Protein AF-A0A4Q7MZI2-F1 (afdb_monomer_lite)

Structure (mmCIF, N/CA/C/O backbone):
data_AF-A0A4Q7MZI2-F1
#
_entry.id   AF-A0A4Q7MZI2-F1
#
loop_
_atom_site.group_PDB
_atom_site.id
_atom_site.type_symbol
_atom_site.label_atom_id
_atom_site.label_alt_id
_atom_site.label_comp_id
_atom_site.label_asym_id
_atom_site.label_entity_id
_atom_site.label_seq_id
_atom_site.pdbx_PDB_ins_code
_atom_site.Cartn_x
_atom_site.Cartn_y
_atom_site.Cartn_z
_atom_site.occupancy
_atom_site.B_iso_or_equiv
_atom_site.auth_seq_id
_atom_site.auth_comp_id
_atom_site.auth_asym_id
_atom_site.auth_atom_id
_atom_site.pdbx_PDB_model_num
ATOM 1 N N . MET A 1 1 ? 6.768 9.215 36.540 1.00 30.77 1 MET A N 1
ATOM 2 C CA . MET A 1 1 ? 6.202 9.221 35.171 1.00 30.77 1 MET A CA 1
ATOM 3 C C . MET A 1 1 ? 7.353 9.222 34.172 1.00 30.77 1 MET A C 1
ATOM 5 O O . MET A 1 1 ? 8.052 10.222 34.079 1.00 30.77 1 MET A O 1
ATOM 9 N N . ALA A 1 2 ? 7.614 8.093 33.508 1.00 25.72 2 ALA A N 1
ATOM 10 C CA . ALA A 1 2 ? 8.709 7.966 32.542 1.00 25.72 2 ALA A CA 1
ATOM 11 C C . ALA A 1 2 ? 8.366 8.658 31.199 1.00 25.72 2 ALA A C 1
ATOM 13 O O . ALA A 1 2 ? 7.186 8.755 30.847 1.00 25.72 2 ALA A O 1
ATOM 14 N N . PRO A 1 3 ? 9.361 9.170 30.451 1.00 29.14 3 PRO A N 1
ATOM 15 C CA . PRO A 1 3 ? 9.133 9.848 29.179 1.00 29.14 3 PRO A CA 1
ATOM 16 C C . PRO A 1 3 ? 8.623 8.892 28.087 1.00 29.14 3 PRO A C 1
ATOM 18 O O . PRO A 1 3 ? 9.058 7.752 27.955 1.00 29.14 3 PRO A O 1
ATOM 21 N N . LYS A 1 4 ? 7.675 9.413 27.302 1.00 45.34 4 LYS A N 1
ATOM 22 C CA . LYS A 1 4 ? 6.787 8.727 26.352 1.00 45.34 4 LYS A CA 1
ATOM 23 C C . LYS A 1 4 ? 7.522 8.161 25.130 1.00 45.34 4 LYS A C 1
ATOM 25 O O . LYS A 1 4 ? 8.120 8.919 24.362 1.00 45.34 4 LYS A O 1
ATOM 30 N N . GLY A 1 5 ? 7.355 6.870 24.854 1.00 43.28 5 GLY A N 1
ATOM 31 C CA . GLY A 1 5 ? 7.609 6.315 23.525 1.00 43.28 5 GLY A CA 1
ATOM 32 C C . GLY A 1 5 ? 6.523 6.772 22.543 1.00 43.28 5 GLY A C 1
ATOM 33 O O . GLY A 1 5 ? 5.332 6.612 22.798 1.00 43.28 5 GLY A O 1
ATOM 34 N N . LYS A 1 6 ? 6.899 7.363 21.403 1.00 51.03 6 LYS A N 1
ATOM 35 C CA . LYS A 1 6 ? 5.951 7.628 20.306 1.00 51.03 6 LYS A CA 1
ATOM 36 C C . LYS A 1 6 ? 5.486 6.271 19.761 1.00 51.03 6 LYS A C 1
ATOM 38 O O . LYS A 1 6 ? 6.263 5.671 19.022 1.00 51.03 6 LYS A O 1
ATOM 43 N N . ASN A 1 7 ? 4.267 5.836 20.106 1.00 60.44 7 ASN A N 1
ATOM 44 C CA . ASN A 1 7 ? 3.552 4.614 19.661 1.00 60.44 7 ASN A CA 1
ATOM 45 C C . ASN A 1 7 ? 3.351 3.509 20.720 1.00 60.44 7 ASN A C 1
ATOM 47 O O . ASN A 1 7 ? 3.365 2.344 20.338 1.00 60.44 7 ASN A O 1
ATOM 51 N N . GLN A 1 8 ? 3.151 3.849 21.993 1.00 79.19 8 GLN A N 1
ATOM 52 C CA . GLN A 1 8 ? 2.756 2.870 23.012 1.00 79.19 8 GLN A CA 1
ATOM 53 C C . GLN A 1 8 ? 1.310 3.114 23.469 1.00 79.19 8 GLN A C 1
ATOM 55 O O . GLN A 1 8 ? 0.908 4.268 23.635 1.00 79.19 8 GLN A O 1
ATOM 60 N N . ILE A 1 9 ? 0.547 2.041 23.634 1.00 88.88 9 ILE A N 1
ATOM 61 C CA . ILE A 1 9 ? -0.804 1.978 24.177 1.00 88.88 9 ILE A CA 1
ATOM 62 C C . ILE A 1 9 ? -0.675 1.923 25.695 1.00 88.88 9 ILE A C 1
ATOM 64 O O . ILE A 1 9 ? 0.051 1.098 26.247 1.00 88.88 9 ILE A O 1
ATOM 68 N N . VAL A 1 10 ? -1.372 2.822 26.381 1.00 90.75 10 VAL A N 1
ATOM 69 C CA . VAL A 1 10 ? -1.420 2.806 27.843 1.00 90.75 10 VAL A CA 1
ATOM 70 C C . VAL A 1 10 ? -2.480 1.800 28.279 1.00 90.75 10 VAL A C 1
ATOM 72 O O . VAL A 1 10 ? -3.644 1.917 27.902 1.00 90.75 10 VAL A O 1
ATOM 75 N N . VAL A 1 11 ? -2.070 0.817 29.081 1.00 91.94 11 VAL A N 1
ATOM 76 C CA . VAL A 1 11 ? -2.981 -0.119 29.748 1.00 91.94 11 VAL A CA 1
ATOM 77 C C . VAL A 1 11 ? -3.131 0.305 31.201 1.00 91.94 11 VAL A C 1
ATOM 79 O O . VAL A 1 11 ? -2.131 0.483 31.894 1.00 91.94 11 VAL A O 1
ATOM 82 N N . TRP A 1 12 ? -4.370 0.470 31.655 1.00 92.44 12 TRP A N 1
ATOM 83 C CA . TRP A 1 12 ? -4.675 0.919 33.016 1.00 92.44 12 TRP A CA 1
ATOM 84 C C . TRP A 1 12 ? -4.543 -0.222 34.035 1.00 92.44 12 TRP A C 1
ATOM 86 O O . TRP A 1 12 ? -4.756 -1.387 33.700 1.00 92.44 12 TRP A O 1
ATOM 96 N N . ASP A 1 13 ? -4.173 0.093 35.278 1.00 86.50 13 ASP A N 1
ATOM 97 C CA . ASP A 1 13 ? -3.774 -0.904 36.290 1.00 86.50 13 ASP A CA 1
ATOM 98 C C . ASP A 1 13 ? -4.885 -1.912 36.639 1.00 86.50 13 ASP A C 1
ATOM 100 O O . ASP A 1 13 ? -4.609 -3.105 36.725 1.00 86.50 13 ASP A O 1
ATOM 104 N N . ASP A 1 14 ? -6.149 -1.487 36.694 1.00 90.62 14 ASP A N 1
ATOM 105 C CA . ASP A 1 14 ? -7.287 -2.378 36.991 1.00 90.62 14 ASP A CA 1
ATOM 106 C C . ASP A 1 14 ? -7.909 -3.041 35.744 1.00 90.62 14 ASP A C 1
ATOM 108 O O . ASP A 1 14 ? -8.980 -3.655 35.813 1.00 90.62 14 ASP A O 1
ATOM 112 N N . CYS A 1 15 ? -7.264 -2.912 34.579 1.00 93.19 15 CYS A N 1
ATOM 113 C CA . CYS A 1 15 ? -7.729 -3.541 33.346 1.00 93.19 15 CYS A CA 1
ATOM 114 C C . CYS A 1 15 ? -7.618 -5.076 33.453 1.00 93.19 15 CYS A C 1
ATOM 116 O O . CYS A 1 15 ? -6.571 -5.570 33.888 1.00 93.19 15 CYS A O 1
ATOM 118 N N . PRO A 1 16 ? -8.653 -5.844 33.046 1.00 94.81 16 PRO A N 1
ATOM 119 C CA . PRO A 1 16 ? -8.619 -7.304 33.057 1.00 94.81 16 PRO A CA 1
ATOM 120 C C . PRO A 1 16 ? -7.367 -7.882 32.387 1.00 94.81 16 PRO A C 1
ATOM 122 O O . PRO A 1 16 ? -7.007 -7.489 31.277 1.00 94.81 16 PRO A O 1
ATOM 125 N N . GLU A 1 17 ? -6.732 -8.858 33.042 1.00 93.56 17 GLU A N 1
ATOM 126 C CA . GLU A 1 17 ? -5.423 -9.382 32.626 1.00 93.56 17 GLU A CA 1
ATOM 127 C C . GLU A 1 17 ? -5.437 -9.971 31.208 1.00 93.56 17 GLU A C 1
ATOM 129 O O . GLU A 1 17 ? -4.503 -9.761 30.437 1.00 93.56 17 GLU A O 1
ATOM 134 N N . ALA A 1 18 ? -6.539 -10.615 30.809 1.00 93.50 18 ALA A N 1
ATOM 135 C CA . ALA A 1 18 ? -6.717 -11.117 29.446 1.00 93.50 18 ALA A CA 1
ATOM 136 C C . ALA A 1 18 ? -6.632 -9.998 28.389 1.00 93.50 18 ALA A C 1
ATOM 138 O O . ALA A 1 18 ? -6.064 -10.194 27.315 1.00 93.50 18 ALA A O 1
ATOM 139 N N . VAL A 1 19 ? -7.161 -8.809 28.695 1.00 96.31 19 VAL A N 1
ATOM 140 C CA . VAL A 1 19 ? -7.095 -7.640 27.806 1.00 96.31 19 VAL A CA 1
ATOM 141 C C . VAL A 1 19 ? -5.708 -7.010 27.858 1.00 96.31 19 VAL A C 1
ATOM 143 O O . VAL A 1 19 ? -5.177 -6.651 26.810 1.00 96.31 19 VAL A O 1
ATOM 146 N N . ARG A 1 20 ? -5.080 -6.928 29.039 1.00 95.62 20 ARG A N 1
ATOM 147 C CA . ARG A 1 20 ? -3.691 -6.457 29.181 1.00 95.62 20 ARG A CA 1
ATOM 148 C C . ARG A 1 20 ? -2.733 -7.278 28.316 1.00 95.62 20 ARG A C 1
ATOM 150 O O . ARG A 1 20 ? -1.983 -6.700 27.528 1.00 95.62 20 ARG A O 1
ATOM 157 N N . ALA A 1 21 ? -2.793 -8.604 28.424 1.00 93.81 21 ALA A N 1
ATOM 158 C CA . ALA A 1 21 ? -1.969 -9.519 27.640 1.00 93.81 21 ALA A CA 1
ATOM 159 C C . ALA A 1 21 ? -2.235 -9.373 26.132 1.00 93.81 21 ALA A C 1
ATOM 161 O O . ALA A 1 21 ? -1.299 -9.235 25.345 1.00 93.81 21 ALA A O 1
ATOM 162 N N . ALA A 1 22 ? -3.510 -9.308 25.740 1.00 95.81 22 ALA A N 1
ATOM 163 C CA . ALA A 1 22 ? -3.912 -9.142 24.348 1.00 95.81 22 ALA A CA 1
ATOM 164 C C . ALA A 1 22 ? -3.442 -7.811 23.737 1.00 95.81 22 ALA A C 1
ATOM 166 O O . ALA A 1 22 ? -3.011 -7.774 22.584 1.00 95.81 22 ALA A O 1
ATOM 167 N N . VAL A 1 23 ? -3.482 -6.712 24.501 1.00 95.75 23 VAL A N 1
ATOM 168 C CA . VAL A 1 23 ? -2.952 -5.413 24.061 1.00 95.75 23 VAL A CA 1
ATOM 169 C C . VAL A 1 23 ? -1.439 -5.481 23.879 1.00 95.75 23 VAL A C 1
ATOM 171 O O . VAL A 1 23 ? -0.942 -5.014 22.855 1.00 95.75 23 VAL A O 1
ATOM 174 N N . ALA A 1 24 ? -0.712 -6.102 24.809 1.00 92.56 24 ALA A N 1
ATOM 175 C CA . ALA A 1 24 ? 0.736 -6.263 24.691 1.00 92.56 24 ALA A CA 1
ATOM 176 C C . ALA A 1 24 ? 1.124 -7.083 23.446 1.00 92.56 24 ALA A C 1
ATOM 178 O O . ALA A 1 24 ? 2.036 -6.701 22.710 1.00 92.56 24 ALA A O 1
ATOM 179 N N . GLU A 1 25 ? 0.408 -8.173 23.165 1.00 92.75 25 GLU A N 1
ATOM 180 C CA . GLU A 1 25 ? 0.629 -8.979 21.962 1.00 92.75 25 GLU A CA 1
ATOM 181 C C . GLU A 1 25 ? 0.277 -8.197 20.688 1.00 92.75 25 GLU A C 1
ATOM 183 O O . GLU A 1 25 ? 1.069 -8.148 19.742 1.00 92.75 25 GLU A O 1
ATOM 188 N N . PHE A 1 26 ? -0.865 -7.501 20.688 1.00 94.00 26 PHE A N 1
ATOM 189 C CA . PHE A 1 26 ? -1.283 -6.626 19.594 1.00 94.00 26 PHE A CA 1
ATOM 190 C C . PHE A 1 26 ? -0.220 -5.567 19.265 1.00 94.00 26 PHE A C 1
ATOM 192 O O . PHE A 1 26 ? 0.090 -5.352 18.089 1.00 94.00 26 PHE A O 1
ATOM 199 N N . GLU A 1 27 ? 0.373 -4.920 20.270 1.00 89.88 27 GLU A N 1
ATOM 200 C CA . GLU A 1 27 ? 1.438 -3.935 20.061 1.00 89.88 27 GLU A CA 1
ATOM 201 C C . GLU A 1 27 ? 2.678 -4.533 19.390 1.00 89.88 27 GLU A C 1
ATOM 203 O O . GLU A 1 27 ? 3.253 -3.903 18.495 1.00 89.88 27 GLU A O 1
ATOM 208 N N . GLN A 1 28 ? 3.071 -5.749 19.779 1.00 87.44 28 GLN A N 1
ATOM 209 C CA . GLN A 1 28 ? 4.236 -6.435 19.216 1.00 87.44 28 GLN A CA 1
ATOM 210 C C . GLN A 1 28 ? 4.028 -6.801 17.741 1.00 87.44 28 GLN A C 1
ATOM 212 O O . GLN A 1 28 ? 4.918 -6.599 16.910 1.00 87.44 28 GLN A O 1
ATOM 217 N N . VAL A 1 29 ? 2.842 -7.300 17.384 1.00 87.25 29 VAL A N 1
ATOM 218 C CA . VAL A 1 29 ? 2.539 -7.747 16.012 1.00 87.25 29 VAL A CA 1
ATOM 219 C C . VAL A 1 29 ? 2.139 -6.598 15.083 1.00 87.25 29 VAL A C 1
ATOM 221 O O . VAL A 1 29 ? 2.309 -6.686 13.858 1.00 87.25 29 VAL A O 1
ATOM 224 N N . CYS A 1 30 ? 1.619 -5.495 15.630 1.00 85.62 30 CYS A N 1
ATOM 225 C CA . CYS A 1 30 ? 1.161 -4.341 14.865 1.00 85.62 30 CYS A CA 1
ATOM 226 C C . CYS A 1 30 ? 2.336 -3.447 14.428 1.00 85.62 30 CYS A C 1
ATOM 228 O O . CYS A 1 30 ? 2.520 -2.309 14.877 1.00 85.62 30 CYS A O 1
ATOM 230 N N . THR A 1 31 ? 3.115 -3.940 13.461 1.00 82.88 31 THR A N 1
ATOM 231 C CA . THR A 1 31 ? 4.208 -3.186 12.823 1.00 82.88 31 THR A CA 1
ATOM 232 C C . THR A 1 31 ? 3.720 -1.878 12.164 1.00 82.88 31 THR A C 1
ATOM 234 O O . THR A 1 31 ? 2.521 -1.689 11.927 1.00 82.88 31 THR A O 1
ATOM 237 N N . PRO A 1 32 ? 4.612 -0.922 11.829 1.00 77.94 32 PRO A N 1
ATOM 238 C CA . PRO A 1 32 ? 4.230 0.326 11.150 1.00 77.94 32 PRO A CA 1
ATOM 239 C C . PRO A 1 32 ? 3.530 0.155 9.790 1.00 77.94 32 PRO A C 1
ATOM 241 O O . PRO A 1 32 ? 2.922 1.107 9.303 1.00 77.94 32 PRO A O 1
ATOM 244 N N . SER A 1 33 ? 3.610 -1.034 9.184 1.00 78.81 33 SER A N 1
ATOM 245 C CA . SER A 1 33 ? 2.955 -1.369 7.913 1.00 78.81 33 SER A CA 1
ATOM 246 C C . SER A 1 33 ? 1.443 -1.561 8.051 1.00 78.81 33 SER A C 1
ATOM 248 O O . SER A 1 33 ? 0.710 -1.359 7.079 1.00 78.81 33 SER A O 1
ATOM 250 N N . TYR A 1 34 ? 0.969 -1.927 9.247 1.00 84.44 34 TYR A N 1
ATOM 251 C CA . TYR A 1 34 ? -0.453 -2.088 9.521 1.00 84.44 34 TYR A CA 1
ATOM 252 C C . TYR A 1 34 ? -1.112 -0.725 9.718 1.00 84.44 34 TYR A C 1
ATOM 254 O O . TYR A 1 34 ? -0.778 0.026 10.634 1.00 84.44 34 TYR A O 1
ATOM 262 N N . THR A 1 35 ? -2.044 -0.389 8.828 1.00 84.31 35 THR A N 1
ATOM 263 C CA . THR A 1 35 ? -2.753 0.899 8.832 1.00 84.31 35 THR A CA 1
ATOM 264 C C . THR A 1 35 ? -4.217 0.706 8.459 1.00 84.31 35 THR A C 1
ATOM 266 O O . THR A 1 35 ? -4.595 -0.337 7.923 1.00 84.31 35 THR A O 1
ATOM 269 N N . MET A 1 36 ? -5.047 1.726 8.696 1.00 80.25 36 MET A N 1
ATOM 270 C CA . MET A 1 36 ? -6.461 1.694 8.298 1.00 80.25 36 MET A CA 1
ATOM 271 C C . MET A 1 36 ? -6.662 1.652 6.776 1.00 80.25 36 MET A C 1
ATOM 273 O O . MET A 1 36 ? -7.665 1.122 6.309 1.00 80.25 36 MET A O 1
ATOM 277 N N . ALA A 1 37 ? -5.730 2.220 6.003 1.00 74.31 37 ALA A N 1
ATOM 278 C CA . ALA A 1 37 ? -5.855 2.362 4.550 1.00 74.31 37 ALA A CA 1
ATOM 279 C C . ALA A 1 37 ? -5.269 1.178 3.759 1.00 74.31 37 ALA A C 1
ATOM 281 O O . ALA A 1 37 ? -5.565 1.010 2.574 1.00 74.31 37 ALA A O 1
ATOM 282 N N . SER A 1 38 ? -4.413 0.366 4.382 1.00 73.62 38 SER A N 1
ATOM 283 C CA . SER A 1 38 ? -3.732 -0.731 3.697 1.00 73.62 38 SER A CA 1
ATOM 284 C C . SER A 1 38 ? -4.650 -1.941 3.539 1.00 73.62 38 SER A C 1
ATOM 286 O O . SER A 1 38 ? -5.130 -2.511 4.516 1.00 73.62 38 SER A O 1
ATOM 288 N N . ARG A 1 39 ? -4.854 -2.376 2.288 1.00 73.06 39 ARG A N 1
ATOM 289 C CA . ARG A 1 39 ? -5.609 -3.603 1.978 1.00 73.06 39 ARG A CA 1
ATOM 290 C C . ARG A 1 39 ? -4.835 -4.876 2.326 1.00 73.06 39 ARG A C 1
ATOM 292 O O . ARG A 1 39 ? -5.440 -5.848 2.751 1.00 73.06 39 ARG A O 1
ATOM 299 N N . ARG A 1 40 ? -3.508 -4.872 2.137 1.00 73.69 40 ARG A N 1
ATOM 300 C CA . ARG A 1 40 ? -2.634 -6.035 2.392 1.00 73.69 40 ARG A CA 1
ATOM 301 C C . ARG A 1 40 ? -2.247 -6.163 3.866 1.00 73.69 40 ARG A C 1
ATOM 303 O O . ARG A 1 40 ? -2.146 -7.270 4.372 1.00 73.69 40 ARG A O 1
ATOM 310 N N . TYR A 1 41 ? -2.042 -5.035 4.541 1.00 80.75 41 TYR A N 1
ATOM 311 C CA . TYR A 1 41 ? -1.660 -4.960 5.953 1.00 80.75 41 TYR A CA 1
ATOM 312 C C . TYR A 1 41 ? -2.736 -4.182 6.713 1.00 80.75 41 TYR A C 1
ATOM 314 O O . TYR A 1 41 ? -2.536 -3.040 7.126 1.00 80.75 41 TYR A O 1
ATOM 322 N N . SER A 1 42 ? -3.921 -4.778 6.822 1.00 87.50 42 SER A N 1
ATOM 323 C CA . SER A 1 42 ? -5.066 -4.132 7.461 1.00 87.50 42 SER A CA 1
ATOM 324 C C . SER A 1 42 ? -4.916 -4.154 8.979 1.00 87.50 42 SER A C 1
ATOM 326 O O . SER A 1 42 ? -4.890 -5.230 9.579 1.00 87.50 42 SER A O 1
ATOM 328 N N . ILE A 1 43 ? -4.863 -2.978 9.612 1.00 90.00 43 ILE A N 1
ATOM 329 C CA . ILE A 1 43 ? -4.853 -2.897 11.083 1.00 90.00 43 ILE A CA 1
ATOM 330 C C . ILE A 1 43 ? -6.128 -3.493 11.692 1.00 90.00 43 ILE A C 1
ATOM 332 O O . ILE A 1 43 ? -6.066 -4.133 12.734 1.00 90.00 43 ILE A O 1
ATOM 336 N N . TRP A 1 44 ? -7.264 -3.386 10.994 1.00 90.88 44 TRP A N 1
ATOM 337 C CA . TRP A 1 44 ? -8.535 -3.979 11.415 1.00 90.88 44 TRP A CA 1
ATOM 338 C C . TRP A 1 44 ? -8.466 -5.499 11.523 1.00 90.88 44 TRP A C 1
ATOM 340 O O . TRP A 1 44 ? -9.094 -6.078 12.402 1.00 90.88 44 TRP A O 1
ATOM 350 N N . SER A 1 45 ? -7.671 -6.146 10.662 1.00 90.94 45 SER A N 1
ATOM 351 C CA . SER A 1 45 ? -7.429 -7.586 10.770 1.00 90.94 45 SER A CA 1
ATOM 352 C C . SER A 1 45 ? -6.740 -7.937 12.084 1.00 90.94 45 SER A C 1
ATOM 354 O O . SER A 1 45 ? -7.112 -8.922 12.704 1.00 90.94 45 SER A O 1
ATOM 356 N N . LYS A 1 46 ? -5.780 -7.115 12.526 1.00 93.25 46 LYS A N 1
ATOM 357 C CA . LYS A 1 46 ? -5.048 -7.343 13.776 1.00 93.25 46 LYS A CA 1
ATOM 358 C C . LYS A 1 46 ? -5.875 -7.011 15.014 1.00 93.25 46 LYS A C 1
ATOM 360 O O . LYS A 1 46 ? -5.802 -7.745 15.986 1.00 93.25 46 LYS A O 1
ATOM 365 N N . VAL A 1 47 ? -6.731 -5.991 14.965 1.00 93.62 47 VAL A N 1
ATOM 366 C CA . VAL A 1 47 ? -7.689 -5.751 16.060 1.00 93.62 47 VAL A CA 1
ATOM 367 C C . VAL A 1 47 ? -8.631 -6.951 16.220 1.00 93.62 47 VAL A C 1
ATOM 369 O O . VAL A 1 47 ? -8.795 -7.445 17.329 1.00 93.62 47 VAL A O 1
ATOM 372 N N . ARG A 1 48 ? -9.188 -7.471 15.117 1.00 94.81 48 ARG A N 1
ATOM 373 C CA . ARG A 1 48 ? -10.057 -8.661 15.150 1.00 94.81 48 ARG A CA 1
ATOM 374 C C . ARG A 1 48 ? -9.365 -9.895 15.716 1.00 94.81 48 ARG A C 1
ATOM 376 O O . ARG A 1 48 ? -9.941 -10.598 16.531 1.00 94.81 48 ARG A O 1
ATOM 383 N N . GLU A 1 49 ? -8.151 -10.156 15.248 1.00 94.81 49 GLU A N 1
ATOM 384 C CA . GLU A 1 49 ? -7.396 -11.363 15.586 1.00 94.81 49 GLU A CA 1
ATOM 385 C C . GLU A 1 49 ? -6.956 -11.385 17.055 1.00 94.81 49 GLU A C 1
ATOM 387 O O . GLU A 1 49 ? -7.058 -12.428 17.688 1.00 94.81 49 GLU A O 1
ATOM 392 N N . TYR A 1 50 ? -6.518 -10.246 17.602 1.00 96.25 50 TYR A N 1
ATOM 393 C CA . TYR A 1 50 ? -5.891 -10.213 18.928 1.00 96.25 50 TYR A CA 1
ATOM 394 C C . TYR A 1 50 ? -6.787 -9.660 20.034 1.00 96.25 50 TYR A C 1
ATOM 396 O O . TYR A 1 50 ? -6.580 -10.001 21.190 1.00 96.25 50 TYR A O 1
ATOM 404 N N . LEU A 1 51 ? -7.766 -8.801 19.727 1.00 96.88 51 LEU A N 1
ATOM 405 C CA . LEU A 1 51 ? -8.491 -8.058 20.766 1.00 96.88 51 LEU A CA 1
ATOM 406 C C . LEU A 1 51 ? -9.955 -8.467 20.914 1.00 96.88 51 LEU A C 1
ATOM 408 O O . LEU A 1 51 ? -10.454 -8.470 22.034 1.00 96.88 51 LEU A O 1
ATOM 412 N N . ASP A 1 52 ? -10.655 -8.821 19.833 1.00 96.50 52 ASP A N 1
ATOM 413 C CA . ASP A 1 52 ? -12.112 -9.014 19.901 1.00 96.50 52 ASP A CA 1
ATOM 414 C C . ASP A 1 52 ? -12.531 -10.089 20.913 1.00 96.50 52 ASP A C 1
ATOM 416 O O . ASP A 1 52 ? -13.475 -9.865 21.671 1.00 96.50 52 ASP A O 1
ATOM 4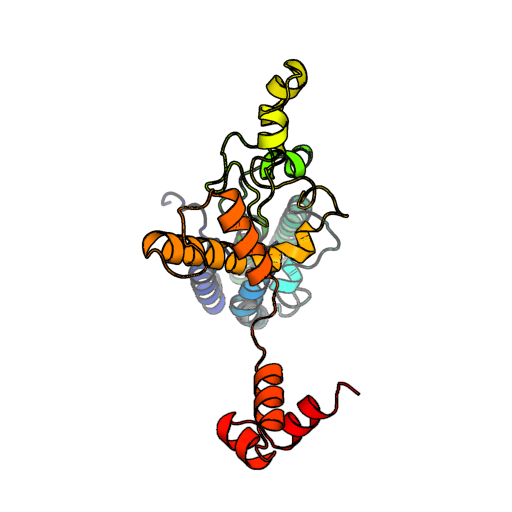20 N N . ALA A 1 53 ? -11.823 -11.222 20.963 1.00 96.44 53 ALA A N 1
ATOM 421 C CA . ALA A 1 53 ? -12.159 -12.316 21.874 1.00 96.44 53 ALA A CA 1
ATOM 422 C C . ALA A 1 53 ? -11.908 -11.935 23.343 1.00 96.44 53 ALA A C 1
ATOM 424 O O . ALA A 1 53 ? -12.798 -12.078 24.179 1.00 96.44 53 ALA A O 1
ATOM 425 N N . SER A 1 54 ? -10.728 -11.386 23.648 1.00 97.00 54 SER A N 1
ATOM 426 C CA . SER A 1 54 ? -10.352 -10.996 25.013 1.00 97.00 54 SER A CA 1
ATOM 427 C C . SER A 1 54 ? -11.216 -9.859 25.552 1.00 97.00 54 SER A C 1
ATOM 429 O O . SER A 1 54 ? -11.551 -9.847 26.733 1.00 97.00 54 SER A O 1
ATOM 431 N N . VAL A 1 55 ? -11.615 -8.915 24.693 1.00 97.38 55 VAL A N 1
ATOM 432 C CA . VAL A 1 55 ? -12.529 -7.831 25.076 1.00 97.38 55 VAL A CA 1
ATOM 433 C C . VAL A 1 55 ? -13.939 -8.358 25.312 1.00 97.38 55 VAL A C 1
ATOM 435 O O . VAL A 1 55 ? -14.565 -7.963 26.292 1.00 97.38 55 VAL A O 1
ATOM 438 N N . ALA A 1 56 ? -14.436 -9.259 24.460 1.00 96.94 56 ALA A N 1
ATOM 439 C CA . ALA A 1 56 ? -15.743 -9.877 24.662 1.00 96.94 56 ALA A CA 1
ATOM 440 C C . ALA A 1 56 ? -15.800 -10.653 25.987 1.00 96.94 56 ALA A C 1
ATOM 442 O O . ALA A 1 56 ? -16.734 -10.449 26.757 1.00 96.94 56 ALA A O 1
ATOM 443 N N . GLN A 1 57 ? -14.774 -11.458 26.286 1.00 96.38 57 GLN A N 1
ATOM 444 C CA . GLN A 1 57 ? -14.685 -12.187 27.553 1.00 96.38 57 GLN A CA 1
ATOM 445 C C . GLN A 1 57 ? -14.633 -11.236 28.753 1.00 96.38 57 GLN A C 1
ATOM 447 O O . GLN A 1 57 ? -15.383 -11.404 29.705 1.00 96.38 57 GLN A O 1
ATOM 452 N N . ALA A 1 58 ? -13.801 -10.194 28.693 1.00 96.56 58 ALA A N 1
ATOM 453 C CA . ALA A 1 58 ? -13.692 -9.228 29.782 1.00 96.56 58 ALA A CA 1
ATOM 454 C C . ALA A 1 58 ? -15.003 -8.474 30.046 1.00 96.56 58 ALA A C 1
ATOM 456 O O . ALA A 1 58 ? -15.325 -8.180 31.193 1.00 96.56 58 ALA A O 1
ATOM 457 N N . LEU A 1 59 ? -15.760 -8.149 28.996 1.00 96.44 59 LEU A N 1
ATOM 458 C CA . LEU A 1 59 ? -17.078 -7.536 29.139 1.00 96.44 59 LEU A CA 1
ATOM 459 C C . LEU A 1 59 ? -18.098 -8.504 29.738 1.00 96.44 59 LEU A C 1
ATOM 461 O O . LEU A 1 59 ? -18.923 -8.069 30.538 1.00 96.44 59 LEU A O 1
ATOM 465 N N . ASP A 1 60 ? -18.041 -9.786 29.385 1.00 95.94 60 ASP A N 1
ATOM 466 C CA . ASP A 1 60 ? -18.898 -10.820 29.972 1.00 95.94 60 ASP A CA 1
ATOM 467 C C . ASP A 1 60 ? -18.603 -11.008 31.469 1.00 95.94 60 ASP A C 1
ATOM 469 O O . ASP A 1 60 ? -19.511 -10.908 32.295 1.00 95.94 60 ASP A O 1
ATOM 473 N N . ASP A 1 61 ? -17.322 -11.120 31.837 1.00 94.62 61 ASP A N 1
ATOM 474 C CA . ASP A 1 61 ? -16.863 -11.253 33.228 1.00 94.62 61 ASP A CA 1
ATOM 475 C C . ASP A 1 61 ? -17.246 -10.045 34.103 1.00 94.62 61 ASP A C 1
ATOM 477 O O . ASP A 1 61 ? -17.421 -10.167 35.317 1.00 94.62 61 ASP A O 1
ATOM 481 N N . LEU A 1 62 ? -17.365 -8.860 33.495 1.00 94.00 62 LEU A N 1
ATOM 482 C CA . LEU A 1 62 ? -17.803 -7.623 34.151 1.00 94.00 62 LEU A CA 1
ATOM 483 C C . LEU A 1 62 ? -19.332 -7.431 34.112 1.00 94.00 62 LEU A C 1
ATOM 485 O O . LEU A 1 62 ? -19.833 -6.391 34.539 1.00 94.00 62 LEU A O 1
ATOM 489 N N . GLY A 1 63 ? -20.093 -8.403 33.597 1.00 94.00 63 GLY A N 1
ATOM 490 C CA . GLY A 1 63 ? -21.555 -8.343 33.517 1.00 94.00 63 GLY A CA 1
ATOM 491 C C . GLY A 1 63 ? -22.085 -7.328 32.498 1.00 94.00 63 GLY A C 1
ATOM 492 O O . GLY A 1 63 ? -23.217 -6.857 32.615 1.00 94.00 63 GLY A O 1
ATOM 493 N N . GLN A 1 64 ? -21.276 -6.966 31.500 1.00 93.12 64 GLN A N 1
ATOM 494 C CA . GLN A 1 64 ? -21.566 -5.964 30.471 1.00 93.12 64 GLN A CA 1
ATOM 495 C C . GLN A 1 64 ? -21.403 -6.496 29.025 1.00 93.12 64 GLN A C 1
ATOM 497 O O . GLN A 1 64 ? -20.865 -5.788 28.168 1.00 93.12 64 GLN A O 1
ATOM 502 N N . PRO A 1 65 ? -21.910 -7.695 28.670 1.00 92.19 65 PRO A N 1
ATOM 503 C CA . PRO A 1 65 ? -21.629 -8.340 27.377 1.00 92.19 65 PRO A CA 1
ATOM 504 C C . PRO A 1 65 ? -22.169 -7.582 26.152 1.00 92.19 65 PRO A C 1
ATOM 506 O O . PRO A 1 65 ? -21.751 -7.836 25.026 1.00 92.19 65 PRO A O 1
ATOM 509 N N . LYS A 1 66 ? -23.111 -6.651 26.350 1.00 91.19 66 LYS A N 1
ATOM 510 C CA . LYS A 1 66 ? -23.740 -5.844 25.287 1.00 91.19 66 LYS A CA 1
ATOM 511 C C . LYS A 1 66 ? -23.322 -4.373 25.310 1.00 91.19 66 LYS A C 1
ATOM 513 O O . LYS A 1 66 ? -23.965 -3.550 24.663 1.00 91.19 66 LYS A O 1
ATOM 518 N N . LEU A 1 67 ? -22.287 -4.022 26.077 1.00 92.12 67 LEU A N 1
ATOM 519 C CA . LEU A 1 67 ? -21.832 -2.633 26.190 1.00 92.12 67 LEU A CA 1
ATOM 520 C C . LEU A 1 67 ? -21.348 -2.078 24.850 1.00 92.12 67 LEU A C 1
ATOM 522 O O . LEU A 1 67 ? -21.597 -0.922 24.509 1.00 92.12 67 LEU A O 1
ATOM 526 N N . LEU A 1 68 ? -20.662 -2.927 24.088 1.00 89.69 68 LEU A N 1
ATOM 527 C CA . LEU A 1 68 ? -20.318 -2.678 22.701 1.00 89.69 68 LEU A CA 1
ATOM 528 C C . LEU A 1 68 ? -21.379 -3.364 21.837 1.00 89.69 68 LEU A C 1
ATOM 530 O O . LEU A 1 68 ? -21.694 -4.533 22.049 1.00 89.69 68 LEU A O 1
ATOM 534 N N . ASP A 1 69 ? -21.936 -2.645 20.864 1.00 85.00 69 ASP A N 1
ATOM 535 C CA . ASP A 1 69 ? -22.881 -3.193 19.881 1.00 85.00 69 ASP A CA 1
ATOM 536 C C . ASP A 1 69 ? -22.145 -4.110 18.876 1.00 85.00 69 ASP A C 1
ATOM 538 O O . ASP A 1 69 ? -21.916 -3.767 17.712 1.00 85.00 69 ASP A O 1
ATOM 542 N N . GLY A 1 70 ? -21.675 -5.258 19.375 1.00 88.50 70 GLY A N 1
ATOM 543 C CA . GLY A 1 70 ? -20.859 -6.240 18.664 1.00 88.50 70 GLY A CA 1
ATOM 544 C C . GLY A 1 70 ? -19.364 -6.218 19.030 1.00 88.50 70 GLY A C 1
ATOM 545 O O . GLY A 1 70 ? -18.967 -5.606 20.022 1.00 88.50 70 GLY A O 1
ATOM 546 N N . PRO A 1 71 ? -18.515 -6.899 18.229 1.00 93.25 71 PRO A N 1
ATOM 547 C CA . PRO A 1 71 ? -17.077 -6.994 18.481 1.00 93.25 71 PRO A CA 1
ATOM 548 C C . PRO A 1 71 ? -16.405 -5.623 18.556 1.00 93.25 71 PRO A C 1
ATOM 550 O O . PRO A 1 71 ? -16.796 -4.698 17.840 1.00 93.25 71 PRO A O 1
ATOM 553 N N . PHE A 1 72 ? -15.350 -5.501 19.361 1.00 93.81 72 PHE A N 1
ATOM 554 C CA . PHE A 1 72 ? -14.642 -4.236 19.566 1.00 93.81 72 PHE A CA 1
ATOM 555 C C . PHE A 1 72 ? -14.137 -3.616 18.257 1.00 93.81 72 PHE A C 1
ATOM 557 O O . PHE A 1 72 ? -14.330 -2.423 18.013 1.00 93.81 72 PHE A O 1
ATOM 564 N N . SER A 1 73 ? -13.565 -4.429 17.371 1.00 92.12 73 SER A N 1
ATOM 565 C CA . SER A 1 73 ? -13.141 -4.019 16.033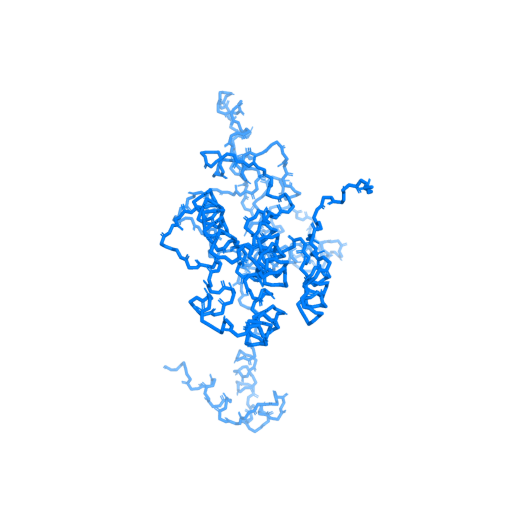 1.00 92.12 73 SER A CA 1
ATOM 566 C C . SER A 1 73 ? -14.283 -3.392 15.235 1.00 92.12 73 SER A C 1
ATOM 568 O O . SER A 1 73 ? -14.110 -2.334 14.627 1.00 92.12 73 SER A O 1
ATOM 570 N N . ARG A 1 74 ? -15.470 -4.006 15.283 1.00 89.12 74 ARG A N 1
ATOM 571 C CA . ARG A 1 74 ? -16.670 -3.521 14.613 1.00 89.12 74 ARG A CA 1
ATOM 572 C C . ARG A 1 74 ? -17.168 -2.252 15.278 1.00 89.12 74 ARG A C 1
ATOM 574 O O . ARG A 1 74 ? -17.467 -1.317 14.559 1.00 89.12 74 ARG A O 1
ATOM 581 N N . TRP A 1 75 ? -17.201 -2.166 16.602 1.00 89.44 75 TRP A N 1
ATOM 582 C CA . TRP A 1 75 ? -17.582 -0.949 17.323 1.00 89.44 75 TRP A CA 1
ATOM 583 C C . TRP A 1 75 ? -16.659 0.245 17.001 1.00 89.44 75 TRP A C 1
ATOM 585 O O . TRP A 1 75 ? -17.121 1.369 16.780 1.00 89.44 75 TRP A O 1
ATOM 595 N N . LEU A 1 76 ? -15.351 0.003 16.870 1.00 88.06 76 LEU A N 1
ATOM 596 C CA . LEU A 1 76 ? -14.389 1.002 16.395 1.00 88.06 76 LEU A CA 1
ATOM 597 C C . LEU A 1 76 ? -14.577 1.355 14.910 1.00 88.06 76 LEU A C 1
ATOM 599 O O . LEU A 1 76 ? -14.373 2.506 14.511 1.00 88.06 76 LEU A O 1
ATOM 603 N N . GLU A 1 77 ? -14.955 0.390 14.075 1.00 81.19 77 GLU A N 1
ATOM 604 C CA . GLU A 1 77 ? -15.206 0.603 12.647 1.00 81.19 77 GLU A CA 1
ATOM 605 C C . GLU A 1 77 ? -16.569 1.274 12.381 1.00 81.19 77 GLU A C 1
ATOM 607 O O . GLU A 1 77 ? -16.689 2.057 11.437 1.00 81.19 77 GLU A O 1
ATOM 612 N N . MET A 1 78 ? -17.566 1.022 13.235 1.00 64.00 78 MET A N 1
ATOM 613 C CA . MET A 1 78 ? -18.974 1.392 13.080 1.00 64.00 78 MET A CA 1
ATOM 614 C C . MET A 1 78 ? -19.144 2.899 12.977 1.00 64.00 78 MET A C 1
ATOM 616 O O . MET A 1 78 ? -18.956 3.629 13.941 1.00 64.00 78 MET A O 1
ATOM 620 N N . GLY A 1 79 ? -19.525 3.346 11.785 1.00 55.22 79 GLY A N 1
ATOM 621 C CA . GLY A 1 79 ? -19.792 4.736 11.463 1.00 55.22 79 GLY A CA 1
ATOM 622 C C . GLY A 1 79 ? -19.969 4.907 9.961 1.00 55.22 79 GLY A C 1
ATOM 623 O O . GLY A 1 79 ? -19.190 4.361 9.179 1.00 55.22 79 GLY A O 1
ATOM 624 N N . ARG A 1 80 ? -20.981 5.668 9.526 1.00 46.78 80 ARG A N 1
ATOM 625 C CA . ARG A 1 80 ? -21.088 6.085 8.108 1.00 46.78 80 ARG A CA 1
ATOM 626 C C . ARG A 1 80 ? -20.106 7.219 7.779 1.00 46.78 80 ARG A C 1
ATOM 628 O O . ARG A 1 80 ? -20.014 7.651 6.631 1.00 46.78 80 ARG A O 1
ATOM 635 N N . GLU A 1 81 ? -19.377 7.677 8.792 1.00 62.03 81 GLU A N 1
ATOM 636 C CA . GLU A 1 81 ? -18.420 8.774 8.763 1.00 62.03 81 GLU A CA 1
ATOM 637 C C . GLU A 1 81 ? -17.224 8.498 7.841 1.00 62.03 81 GLU A C 1
ATOM 639 O O . GLU A 1 81 ? -16.491 7.503 7.969 1.00 62.03 81 GLU A O 1
ATOM 644 N N . ARG A 1 82 ? -16.983 9.439 6.925 1.00 57.31 82 ARG A N 1
ATOM 645 C CA . ARG A 1 82 ? -15.797 9.447 6.071 1.00 57.31 82 ARG A CA 1
ATOM 646 C C . ARG A 1 82 ? -14.784 10.422 6.658 1.00 57.31 82 ARG A C 1
ATOM 648 O O . ARG A 1 82 ? -14.747 11.587 6.289 1.00 57.31 82 ARG A O 1
ATOM 655 N N . GLY A 1 83 ? -13.881 9.917 7.493 1.00 67.44 83 GLY A N 1
ATOM 656 C CA . GLY A 1 83 ? -12.692 10.672 7.888 1.00 67.44 83 GLY A CA 1
ATOM 657 C C . GLY A 1 83 ? -12.176 10.351 9.285 1.00 67.44 83 GLY A C 1
ATOM 658 O O . GLY A 1 83 ? -12.941 10.090 10.207 1.00 67.44 83 GLY A O 1
ATOM 659 N N . GLU A 1 84 ? -10.852 10.424 9.445 1.00 74.94 84 GLU A N 1
ATOM 660 C CA . GLU A 1 84 ? -10.142 10.233 10.723 1.00 74.94 84 GLU A CA 1
ATOM 661 C C . GLU A 1 84 ? -10.713 11.136 11.828 1.00 74.94 84 GLU A C 1
ATOM 663 O O . GLU A 1 84 ? -10.983 10.676 12.934 1.00 74.94 84 GLU A O 1
ATOM 668 N N . ARG A 1 85 ? -10.970 12.413 11.509 1.00 78.81 85 ARG A N 1
ATOM 669 C CA . ARG A 1 85 ? -11.456 13.413 12.472 1.00 78.81 85 ARG A CA 1
ATOM 670 C C . ARG A 1 85 ? -12.821 13.055 13.056 1.00 78.81 85 ARG A C 1
ATOM 672 O O . ARG A 1 85 ? -13.020 13.202 14.258 1.00 78.81 85 ARG A O 1
ATOM 679 N N . GLU A 1 86 ? -13.738 12.594 12.211 1.00 81.81 86 GLU A N 1
ATOM 680 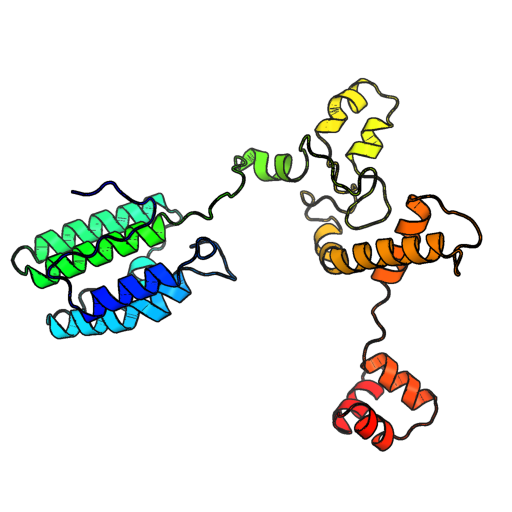C CA . GLU A 1 86 ? -15.090 12.209 12.621 1.00 81.81 86 GLU A CA 1
ATOM 681 C C . GLU A 1 86 ? -15.049 10.957 13.504 1.00 81.81 86 GLU A C 1
ATOM 683 O O . GLU A 1 86 ? -15.643 10.948 14.581 1.00 81.81 86 GLU A O 1
ATOM 688 N N . ARG A 1 87 ? -14.249 9.950 13.123 1.00 83.12 87 ARG A N 1
ATOM 689 C CA . ARG A 1 87 ? -14.067 8.716 13.908 1.00 83.12 87 ARG A CA 1
ATOM 690 C C . ARG A 1 87 ? -13.465 8.982 15.286 1.00 83.12 87 ARG A C 1
ATOM 692 O O . ARG A 1 87 ? -13.969 8.474 16.283 1.00 83.12 87 ARG A O 1
ATOM 699 N N . VAL A 1 88 ? -12.424 9.814 15.358 1.00 86.94 88 VAL A N 1
ATOM 700 C CA . VAL A 1 88 ? -11.807 10.229 16.631 1.00 86.94 88 VAL A CA 1
ATOM 701 C C . VAL A 1 88 ? -12.803 11.017 17.488 1.00 86.94 88 VAL A C 1
ATOM 703 O O . VAL A 1 88 ? -12.872 10.817 18.701 1.00 86.94 88 VAL A O 1
ATOM 706 N N . GLY A 1 89 ? -13.597 11.897 16.869 1.00 87.12 89 GLY A N 1
ATOM 707 C CA . GLY A 1 89 ? -14.663 12.633 17.547 1.00 87.12 89 GLY A CA 1
ATOM 708 C C . GLY A 1 89 ? -15.707 11.702 18.164 1.00 87.12 89 GLY A C 1
ATOM 709 O O . GLY A 1 89 ? -16.012 11.831 19.349 1.00 87.12 89 GLY A O 1
ATOM 710 N N . ARG A 1 90 ? -16.193 10.720 17.395 1.00 89.00 90 ARG A N 1
ATOM 711 C CA . ARG A 1 90 ? -17.150 9.707 17.859 1.00 89.00 90 ARG A CA 1
ATOM 712 C C . ARG A 1 90 ? -16.584 8.872 19.002 1.00 89.00 90 ARG A C 1
ATOM 714 O O . ARG A 1 90 ? -17.249 8.749 20.025 1.00 89.00 90 ARG A O 1
ATOM 721 N N . LEU A 1 91 ? -15.357 8.360 18.860 1.00 90.62 91 LEU A N 1
ATOM 722 C CA . LEU A 1 91 ? -14.683 7.591 19.909 1.00 90.62 91 LEU A CA 1
ATOM 723 C C . LEU A 1 91 ? -14.611 8.394 21.213 1.00 90.62 91 LEU A C 1
ATOM 725 O O . LEU A 1 91 ? -14.978 7.893 22.270 1.00 90.62 91 LEU A O 1
ATOM 729 N N . ARG A 1 92 ? -14.209 9.668 21.136 1.00 91.75 92 ARG A N 1
ATOM 730 C CA . ARG A 1 92 ? -14.130 10.552 22.305 1.00 91.75 92 ARG A CA 1
ATOM 731 C C . ARG A 1 92 ? -15.496 10.791 22.951 1.00 91.75 92 ARG A C 1
ATOM 733 O O . ARG A 1 92 ? -15.584 10.822 24.176 1.00 91.75 92 ARG A O 1
ATOM 740 N N . THR A 1 93 ? -16.543 10.986 22.154 1.00 91.44 93 THR A N 1
ATOM 741 C CA . THR A 1 93 ? -17.909 11.189 22.660 1.00 91.44 93 THR A CA 1
ATOM 742 C C . THR A 1 93 ? -18.450 9.924 23.319 1.00 91.44 93 THR A C 1
ATOM 744 O O . THR A 1 93 ? -18.946 9.998 24.441 1.00 91.44 93 THR A O 1
ATOM 747 N N . ALA A 1 94 ? -18.298 8.769 22.666 1.00 90.88 94 ALA A N 1
ATOM 748 C CA . ALA A 1 94 ? -18.732 7.479 23.193 1.00 90.88 94 ALA A CA 1
ATOM 749 C C . ALA A 1 94 ? -17.988 7.127 24.488 1.00 90.88 94 ALA A C 1
ATOM 751 O O . ALA A 1 94 ? -18.623 6.806 25.486 1.00 90.88 94 ALA A O 1
ATOM 752 N N . HIS A 1 95 ? -16.664 7.294 24.512 1.00 93.38 95 HIS A N 1
ATOM 753 C CA . HIS A 1 95 ? -15.846 7.066 25.702 1.00 93.38 95 HIS A CA 1
ATOM 754 C C . HIS A 1 95 ? -16.303 7.926 26.890 1.00 93.38 95 HIS A C 1
ATOM 756 O O . HIS A 1 95 ? -16.570 7.408 27.970 1.00 93.38 95 HIS A O 1
ATOM 762 N N . LYS A 1 96 ? -16.501 9.236 26.678 1.00 93.19 96 LYS A N 1
ATOM 763 C CA . LYS A 1 96 ? -17.013 10.134 27.726 1.00 93.19 96 LYS A CA 1
ATOM 764 C C . LYS A 1 96 ? -18.398 9.732 28.229 1.00 93.19 96 LYS A C 1
ATOM 766 O O . LYS A 1 96 ? -18.670 9.897 29.415 1.00 93.19 96 LYS A O 1
ATOM 771 N N . ALA A 1 97 ? -19.282 9.272 27.346 1.00 93.38 97 ALA A N 1
ATOM 772 C CA . ALA A 1 97 ? -20.613 8.817 27.732 1.00 93.38 97 ALA A CA 1
ATOM 773 C C . ALA A 1 97 ? -20.538 7.544 28.591 1.00 93.38 97 ALA A C 1
ATOM 775 O O . ALA A 1 97 ? -21.117 7.516 29.675 1.00 93.38 97 ALA A O 1
ATOM 776 N N . LEU A 1 98 ? -19.752 6.554 28.156 1.00 92.81 98 LEU A N 1
ATOM 777 C CA . LEU A 1 98 ? -19.569 5.284 28.861 1.00 92.81 98 LEU A CA 1
ATOM 778 C C . LEU A 1 98 ? -18.928 5.484 30.242 1.00 92.81 98 LEU A C 1
ATOM 780 O O . LEU A 1 98 ? -19.452 4.984 31.233 1.00 92.81 98 LEU A O 1
ATOM 784 N N . LEU A 1 99 ? -17.872 6.296 30.354 1.00 91.38 99 LEU A N 1
ATOM 785 C CA . LEU A 1 99 ? -17.264 6.594 31.657 1.00 91.38 99 LEU A CA 1
ATOM 786 C C . LEU A 1 99 ? -18.228 7.296 32.616 1.00 91.38 99 LEU A C 1
ATOM 788 O O . LEU A 1 99 ? -18.248 7.001 33.807 1.00 91.38 99 LEU A O 1
ATOM 792 N N . ARG A 1 100 ? -19.058 8.218 32.114 1.00 92.12 100 ARG A N 1
ATOM 793 C CA . ARG A 1 100 ? -20.074 8.882 32.946 1.00 92.12 100 ARG A CA 1
ATOM 794 C C . ARG A 1 100 ? -21.120 7.898 33.455 1.00 92.12 100 ARG A C 1
ATOM 796 O O . ARG A 1 100 ? -21.528 8.011 34.609 1.00 92.12 100 ARG A O 1
ATOM 803 N N . GLN A 1 101 ? -21.542 6.964 32.606 1.00 92.19 101 GLN A N 1
ATOM 804 C CA . GLN A 1 101 ? -22.526 5.939 32.941 1.00 92.19 101 GLN A CA 1
ATOM 805 C C . GLN A 1 101 ? -21.983 4.934 33.967 1.00 92.19 101 GLN A C 1
ATOM 807 O O . GLN A 1 101 ? -22.720 4.517 34.855 1.00 92.19 101 GLN A O 1
ATOM 812 N N . HIS A 1 102 ? -20.693 4.601 33.890 1.00 91.19 102 HIS A N 1
ATOM 813 C CA . HIS A 1 102 ? -20.066 3.544 34.689 1.00 91.19 102 HIS A CA 1
ATOM 814 C C . HIS A 1 102 ? -19.044 4.056 35.716 1.00 91.19 102 HIS A C 1
ATOM 816 O O . HIS A 1 102 ? -18.173 3.313 36.152 1.00 91.19 102 HIS A O 1
ATOM 822 N N . ARG A 1 103 ? -19.176 5.311 36.164 1.00 90.56 103 ARG A N 1
ATOM 823 C CA . ARG A 1 103 ? -18.208 6.002 37.046 1.00 90.56 103 ARG A CA 1
ATOM 824 C C . ARG A 1 103 ? -17.898 5.317 38.389 1.00 90.56 103 ARG A C 1
ATOM 826 O O . ARG A 1 103 ? -16.994 5.746 39.096 1.00 90.56 103 ARG A O 1
ATOM 833 N N . HIS A 1 104 ? -18.707 4.336 38.782 1.00 89.06 104 HIS A N 1
ATOM 834 C CA . HIS A 1 104 ? -18.600 3.625 40.056 1.00 89.06 104 HIS A CA 1
ATOM 835 C C . HIS A 1 104 ? -17.944 2.243 39.924 1.00 89.0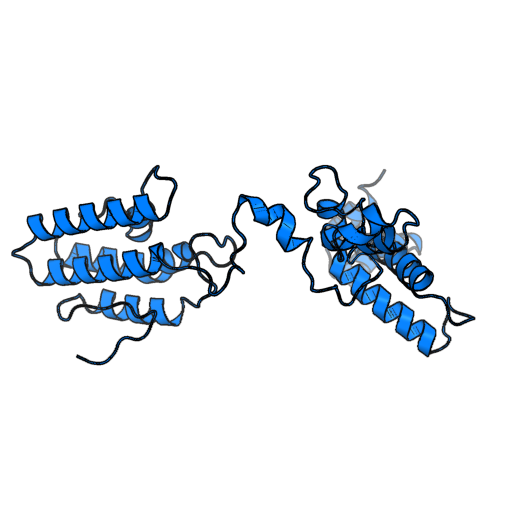6 104 HIS A C 1
ATOM 837 O O . HIS A 1 104 ? -17.605 1.645 40.939 1.00 89.06 104 HIS A O 1
ATOM 843 N N . ASP A 1 105 ? -17.748 1.746 38.701 1.00 92.56 105 ASP A N 1
ATOM 844 C CA . ASP A 1 105 ? -17.100 0.462 38.441 1.00 92.56 105 ASP A CA 1
ATOM 845 C C . ASP A 1 105 ? -15.656 0.702 37.988 1.00 92.56 105 ASP A C 1
ATOM 847 O O . ASP A 1 105 ? -15.388 1.009 36.825 1.00 92.56 105 ASP A O 1
ATOM 851 N N . LEU A 1 106 ? -14.719 0.596 38.934 1.00 91.00 106 LEU A N 1
ATOM 852 C CA . LEU A 1 106 ? -13.298 0.866 38.695 1.00 91.00 106 LEU A CA 1
ATOM 853 C C . LEU A 1 106 ? -12.705 -0.051 37.616 1.00 91.00 106 LEU A C 1
ATOM 855 O O . LEU A 1 106 ? -11.964 0.420 36.753 1.00 91.00 106 LEU A O 1
ATOM 859 N N . ARG A 1 107 ? -13.069 -1.341 37.621 1.00 93.19 107 ARG A N 1
ATOM 860 C CA . ARG A 1 107 ? -12.536 -2.329 36.668 1.00 93.19 107 ARG A CA 1
ATOM 861 C C . ARG A 1 107 ? -13.064 -2.070 35.265 1.00 93.19 107 ARG A C 1
ATOM 863 O O . ARG A 1 107 ? -12.300 -2.100 34.299 1.00 93.19 107 ARG A O 1
ATOM 870 N N . LEU A 1 108 ? -14.354 -1.760 35.146 1.00 94.31 108 LEU A N 1
ATOM 871 C CA . LEU A 1 108 ? -14.944 -1.401 33.863 1.00 94.31 108 LEU A CA 1
ATOM 872 C C . LEU A 1 108 ? -14.403 -0.071 33.334 1.00 94.31 108 LEU A C 1
ATOM 874 O O . LEU A 1 108 ? -14.135 0.039 32.139 1.00 94.31 108 LEU A O 1
ATOM 878 N N . MET A 1 109 ? -14.183 0.925 34.195 1.00 94.75 109 MET A N 1
ATOM 879 C CA . MET A 1 109 ? -13.539 2.176 33.785 1.00 94.75 109 MET A CA 1
ATOM 880 C C . MET A 1 109 ? -12.121 1.941 33.260 1.00 94.75 109 MET A C 1
ATOM 882 O O . MET A 1 109 ? -11.787 2.449 32.193 1.00 94.75 109 MET A O 1
ATOM 886 N N . ALA A 1 110 ? -11.308 1.136 33.950 1.00 94.62 110 ALA A N 1
ATOM 887 C CA . ALA A 1 110 ? -9.954 0.812 33.500 1.00 94.62 110 ALA A CA 1
ATOM 888 C C . ALA A 1 110 ? -9.945 0.062 32.156 1.00 94.62 110 ALA A C 1
ATOM 890 O O . ALA A 1 110 ? -9.097 0.330 31.297 1.00 94.62 110 ALA A O 1
ATOM 891 N N . LEU A 1 111 ? -10.916 -0.834 31.938 1.00 96.38 111 LEU A N 1
ATOM 892 C CA . LEU A 1 111 ? -11.132 -1.466 30.638 1.00 96.38 111 LEU A CA 1
ATOM 893 C C . LEU A 1 111 ? -11.478 -0.420 29.568 1.00 96.38 111 LEU A C 1
ATOM 895 O O . LEU A 1 111 ? -10.825 -0.376 28.529 1.00 96.38 111 LEU A O 1
ATOM 899 N N . LEU A 1 112 ? -12.465 0.444 29.815 1.00 95.56 112 LEU A N 1
ATOM 900 C CA . LEU A 1 112 ? -12.919 1.464 28.861 1.00 95.56 112 LEU A CA 1
ATOM 901 C C . LEU A 1 112 ? -11.815 2.458 28.480 1.00 95.56 112 LEU A C 1
ATOM 903 O O . LEU A 1 112 ? -11.661 2.764 27.297 1.00 95.56 112 LEU A O 1
ATOM 907 N N . GLU A 1 113 ? -11.028 2.908 29.454 1.00 95.00 113 GLU A N 1
ATOM 908 C CA . GLU A 1 113 ? -9.875 3.780 29.225 1.00 95.00 113 GLU A CA 1
ATOM 909 C C . GLU A 1 113 ? -8.795 3.068 28.391 1.00 95.00 113 GLU A C 1
ATOM 911 O O . GLU A 1 113 ? -8.276 3.626 27.423 1.00 95.00 113 GLU A O 1
ATOM 916 N N . THR A 1 114 ? -8.514 1.791 28.678 1.00 95.69 114 THR A N 1
ATOM 917 C CA . THR A 1 114 ? -7.583 0.983 27.868 1.00 95.69 114 THR A CA 1
ATOM 918 C C . THR A 1 114 ? -8.087 0.823 26.427 1.00 95.69 114 THR A C 1
ATOM 920 O O . THR A 1 114 ? -7.330 1.004 25.472 1.00 95.69 114 THR A O 1
ATOM 923 N N . LEU A 1 115 ? -9.378 0.535 26.233 1.00 95.62 115 LEU A N 1
ATOM 924 C CA . LEU A 1 115 ? -9.985 0.431 24.901 1.00 95.62 115 LEU A CA 1
ATOM 925 C C . LEU A 1 115 ? -9.966 1.766 24.149 1.00 95.62 115 LEU A C 1
ATOM 927 O O . LEU A 1 115 ? -9.794 1.785 22.927 1.00 95.62 115 LEU A O 1
ATOM 931 N N . TYR A 1 116 ? -10.112 2.887 24.858 1.00 94.31 116 TYR A N 1
ATOM 932 C CA . TYR A 1 116 ? -9.963 4.217 24.280 1.00 94.31 116 TYR A CA 1
ATOM 933 C C . TYR A 1 116 ? -8.535 4.454 23.777 1.00 94.31 116 TYR A C 1
ATOM 935 O O . TYR A 1 116 ? -8.370 4.913 22.644 1.00 94.31 116 TYR A O 1
ATOM 943 N N . GLU A 1 117 ? -7.514 4.082 24.550 1.00 94.31 117 GLU A N 1
ATOM 944 C CA . GLU A 1 117 ? -6.108 4.184 24.140 1.00 94.31 117 GLU A CA 1
ATOM 945 C C . GLU A 1 117 ? -5.805 3.318 22.910 1.00 94.31 117 GLU A C 1
ATOM 947 O O . GLU A 1 117 ? -5.197 3.792 21.944 1.00 94.31 117 GLU A O 1
ATOM 952 N N . VAL A 1 118 ? -6.325 2.086 22.867 1.00 94.12 118 VAL A N 1
ATOM 953 C CA . VAL A 1 118 ? -6.246 1.230 21.672 1.00 94.12 118 VAL A CA 1
ATOM 954 C C . VAL A 1 118 ? -6.941 1.889 20.478 1.00 94.12 118 VAL A C 1
ATOM 956 O O . VAL A 1 118 ? -6.381 1.951 19.381 1.00 94.12 118 VAL A O 1
ATOM 959 N N . GLY A 1 119 ? -8.153 2.413 20.667 1.00 92.12 119 GLY A N 1
ATOM 960 C CA . GLY A 1 119 ? -8.905 3.092 19.614 1.00 92.12 119 GLY A CA 1
ATOM 961 C C . GLY A 1 119 ? -8.157 4.308 19.064 1.00 92.12 119 GLY A C 1
ATOM 962 O O . GLY A 1 119 ? -8.056 4.479 17.848 1.00 92.12 119 GLY A O 1
ATOM 963 N N . MET A 1 120 ? -7.566 5.121 19.941 1.00 90.62 120 MET A N 1
ATOM 964 C CA . MET A 1 120 ? -6.730 6.259 19.563 1.00 90.62 120 MET A CA 1
ATOM 965 C C . MET A 1 120 ? -5.483 5.809 18.799 1.00 90.62 120 MET A C 1
ATOM 967 O O . MET A 1 120 ? -5.175 6.388 17.755 1.00 90.62 120 MET A O 1
ATOM 971 N N . PHE A 1 121 ? -4.808 4.752 19.256 1.00 89.69 121 PHE A N 1
ATOM 972 C CA . PHE A 1 121 ? -3.667 4.166 18.557 1.00 89.69 121 PHE A CA 1
ATOM 973 C C . PHE A 1 121 ? -4.039 3.711 17.144 1.00 89.69 121 PHE A C 1
ATOM 975 O O . PHE A 1 121 ? -3.347 4.066 16.189 1.00 89.69 121 PHE A O 1
ATOM 982 N N . VAL A 1 122 ? -5.142 2.973 16.989 1.00 89.69 122 VAL A N 1
ATOM 983 C CA . VAL A 1 122 ? -5.605 2.439 15.699 1.00 89.69 122 VAL A CA 1
ATOM 984 C C . VAL A 1 122 ? -6.017 3.563 14.749 1.00 89.69 122 VAL A C 1
ATOM 986 O O . VAL A 1 122 ? -5.576 3.590 13.597 1.00 89.69 122 VAL A O 1
ATOM 989 N N . LEU A 1 123 ? -6.836 4.508 15.221 1.00 87.00 123 LEU A N 1
ATOM 990 C CA . LEU A 1 123 ? -7.389 5.582 14.391 1.00 87.00 123 LEU A CA 1
ATOM 991 C C . LEU A 1 123 ? -6.344 6.629 13.997 1.00 87.00 123 LEU A C 1
ATOM 993 O O . LEU A 1 123 ? -6.427 7.193 12.908 1.00 87.00 123 LEU A O 1
ATOM 997 N N . LEU A 1 124 ? -5.347 6.881 14.848 1.00 83.38 124 LEU A N 1
ATOM 998 C CA . LEU A 1 124 ? -4.249 7.802 14.546 1.00 83.38 124 LEU A CA 1
ATOM 999 C C . LEU A 1 124 ? -3.054 7.102 13.888 1.00 83.38 124 LEU A C 1
ATOM 1001 O O . LEU A 1 124 ? -2.046 7.752 13.584 1.00 83.38 124 LEU A O 1
ATOM 1005 N N . ARG A 1 125 ? -3.143 5.788 13.634 1.00 79.44 125 ARG A N 1
ATOM 1006 C CA . ARG A 1 125 ? -2.073 5.035 12.983 1.00 79.44 125 ARG A CA 1
ATOM 1007 C C . ARG A 1 125 ? -1.915 5.486 11.537 1.00 79.44 125 ARG A C 1
ATOM 1009 O O . ARG A 1 125 ? -2.650 5.081 10.634 1.00 79.44 125 ARG A O 1
ATOM 1016 N N . ARG A 1 126 ? -0.878 6.282 11.302 1.00 66.94 126 ARG A N 1
ATOM 1017 C CA . ARG A 1 126 ? -0.423 6.656 9.962 1.00 66.94 126 ARG A CA 1
ATOM 1018 C C . ARG A 1 126 ? 0.721 5.747 9.545 1.00 66.94 126 ARG A C 1
ATOM 1020 O O . ARG A 1 126 ? 1.582 5.420 10.363 1.00 66.94 126 ARG A O 1
ATOM 1027 N N . SER A 1 127 ? 0.770 5.380 8.264 1.00 57.69 127 SER A N 1
ATOM 1028 C CA . SER A 1 127 ? 1.981 4.785 7.696 1.00 57.69 127 SER A CA 1
ATOM 1029 C C . SER A 1 127 ? 3.139 5.738 7.982 1.00 57.69 127 SER A C 1
ATOM 1031 O O . SER A 1 127 ? 3.039 6.929 7.658 1.00 57.69 127 SER A O 1
ATOM 1033 N N . ARG A 1 128 ? 4.232 5.252 8.585 1.00 48.69 128 ARG A N 1
ATOM 1034 C CA . ARG A 1 128 ? 5.465 6.042 8.663 1.00 48.69 128 ARG A CA 1
ATOM 1035 C C . ARG A 1 128 ? 5.864 6.376 7.222 1.00 48.69 128 ARG A C 1
ATOM 1037 O O . ARG A 1 128 ? 6.233 5.492 6.467 1.00 48.69 128 ARG A O 1
ATOM 1044 N N . GLN A 1 129 ? 5.703 7.652 6.871 1.00 41.03 129 GLN A N 1
ATOM 1045 C CA . GLN A 1 129 ? 5.938 8.243 5.553 1.00 41.03 129 GLN A CA 1
ATOM 1046 C C . GLN A 1 129 ? 5.055 7.691 4.417 1.00 41.03 129 GLN A C 1
ATOM 1048 O O . GLN A 1 129 ? 5.495 6.914 3.579 1.00 41.03 129 GLN A O 1
ATOM 1053 N N . SER A 1 130 ? 3.857 8.257 4.245 1.00 37.16 130 SER A N 1
ATOM 1054 C CA . SER A 1 130 ? 3.573 8.746 2.892 1.00 37.16 130 SER A CA 1
ATOM 1055 C C . SER A 1 130 ? 4.415 10.008 2.738 1.00 37.16 130 SER A C 1
ATOM 1057 O O . SER A 1 130 ? 4.242 10.930 3.539 1.00 37.16 130 SER A O 1
ATOM 1059 N N . VAL A 1 131 ? 5.342 10.063 1.781 1.00 39.09 131 VAL A N 1
ATOM 1060 C CA . VAL A 1 131 ? 5.948 11.335 1.362 1.00 39.09 131 VAL A CA 1
ATOM 1061 C C . VAL A 1 131 ? 4.780 12.283 1.096 1.00 39.09 131 VAL A C 1
ATOM 1063 O O . VAL A 1 131 ? 3.993 12.054 0.182 1.00 39.09 131 VAL A O 1
ATOM 1066 N N . GLY A 1 132 ? 4.566 13.232 2.007 1.00 35.53 132 GLY A N 1
ATOM 1067 C CA . GLY A 1 132 ? 3.337 14.007 2.087 1.00 35.53 132 GLY A CA 1
ATOM 1068 C C . GLY A 1 132 ? 3.249 14.949 0.903 1.00 35.53 132 GLY A C 1
ATOM 1069 O O . GLY A 1 132 ? 3.749 16.068 0.960 1.00 35.53 132 GLY A O 1
ATOM 1070 N N . VAL A 1 133 ? 2.619 14.502 -0.175 1.00 39.94 133 VAL A N 1
ATOM 1071 C CA . VAL A 1 133 ? 2.266 15.365 -1.291 1.00 39.94 133 VAL A CA 1
ATOM 1072 C C . VAL A 1 133 ? 0.809 15.772 -1.100 1.00 39.94 133 VAL A C 1
ATOM 1074 O O . VAL A 1 133 ? -0.077 14.921 -1.048 1.00 39.94 133 VAL A O 1
ATOM 1077 N N . LYS A 1 134 ? 0.559 17.082 -0.960 1.00 35.81 134 LYS A N 1
ATOM 1078 C CA . LYS A 1 134 ? -0.793 17.673 -0.917 1.00 35.81 134 LYS A CA 1
ATOM 1079 C C . LYS A 1 134 ? -1.659 17.078 -2.037 1.00 35.81 134 LYS A C 1
ATOM 1081 O O . LYS A 1 134 ? -1.178 16.968 -3.157 1.00 35.81 134 LYS A O 1
ATOM 1086 N N . ALA A 1 135 ? -2.922 16.745 -1.760 1.00 41.84 135 ALA A N 1
ATOM 1087 C CA . ALA A 1 135 ? -3.808 16.013 -2.678 1.00 41.84 135 ALA A CA 1
ATOM 1088 C C . ALA A 1 135 ? -3.960 16.660 -4.070 1.00 41.84 135 ALA A C 1
ATOM 1090 O O . ALA A 1 135 ? -4.043 15.952 -5.067 1.00 41.84 135 ALA A O 1
ATOM 1091 N N . THR A 1 136 ? -3.892 17.990 -4.162 1.00 43.16 136 THR A N 1
ATOM 1092 C CA . THR A 1 136 ? -3.897 18.729 -5.438 1.00 43.16 136 THR A CA 1
ATOM 1093 C C . THR A 1 136 ? -2.596 18.594 -6.232 1.00 43.16 136 THR A C 1
ATOM 1095 O O . THR A 1 136 ? -2.603 18.709 -7.447 1.00 43.16 136 THR A O 1
ATOM 1098 N N . LYS A 1 137 ? -1.485 18.289 -5.556 1.00 39.34 137 LYS A N 1
ATOM 1099 C CA . LYS A 1 137 ? -0.169 18.015 -6.143 1.00 39.34 137 LYS A CA 1
ATOM 1100 C C . LYS A 1 137 ? 0.160 16.525 -6.204 1.00 39.34 137 LYS A C 1
ATOM 1102 O O . LYS A 1 137 ? 1.226 16.187 -6.691 1.00 39.34 137 LYS A O 1
ATOM 1107 N N . ALA A 1 138 ? -0.684 15.624 -5.700 1.00 39.75 138 ALA A N 1
ATOM 1108 C CA . ALA A 1 138 ? -0.364 14.195 -5.611 1.00 39.75 138 ALA A CA 1
ATOM 1109 C C . ALA A 1 138 ? -0.215 13.545 -6.996 1.00 39.75 138 ALA A C 1
ATOM 1111 O O . ALA A 1 138 ? 0.670 12.716 -7.191 1.00 39.75 138 ALA A O 1
ATOM 1112 N N . ALA A 1 139 ? -1.007 13.979 -7.979 1.00 43.69 139 ALA A N 1
ATOM 1113 C CA . ALA A 1 139 ? -0.827 13.568 -9.371 1.00 43.69 139 ALA A CA 1
ATOM 1114 C C . ALA A 1 139 ? 0.427 14.198 -10.010 1.00 43.69 139 ALA A C 1
ATOM 1116 O O . ALA A 1 139 ? 1.077 13.570 -10.845 1.00 43.69 139 ALA A O 1
ATOM 1117 N N . GLU A 1 140 ? 0.802 15.410 -9.583 1.00 41.62 140 GLU A N 1
ATOM 1118 C CA . GLU A 1 140 ? 1.964 16.124 -10.116 1.00 41.62 140 GLU A CA 1
ATOM 1119 C C . GLU A 1 140 ? 3.288 15.644 -9.500 1.00 41.62 140 GLU A C 1
ATOM 1121 O O . GLU A 1 140 ? 4.211 15.310 -10.226 1.00 41.62 140 GLU A O 1
ATOM 1126 N N . ALA A 1 141 ? 3.427 15.542 -8.179 1.00 44.81 141 ALA A N 1
ATOM 1127 C CA . ALA A 1 141 ? 4.732 15.344 -7.538 1.00 44.81 141 ALA A CA 1
ATOM 1128 C C . ALA A 1 141 ? 5.219 13.885 -7.507 1.00 44.81 141 ALA A C 1
ATOM 1130 O O . ALA A 1 141 ? 6.406 13.652 -7.290 1.00 44.81 141 ALA A O 1
ATOM 1131 N N . VAL A 1 142 ? 4.345 12.897 -7.742 1.00 47.53 142 VAL A N 1
ATOM 1132 C CA . VAL A 1 142 ? 4.770 11.486 -7.870 1.00 47.53 142 VAL A CA 1
ATOM 1133 C C . VAL A 1 142 ? 5.464 11.243 -9.223 1.00 47.53 142 VAL A C 1
ATOM 1135 O O . VAL A 1 142 ? 6.274 10.322 -9.350 1.00 47.53 142 VAL A O 1
ATOM 1138 N N . ASN A 1 143 ? 5.214 12.116 -10.208 1.00 49.25 143 ASN A N 1
ATOM 1139 C CA . ASN A 1 143 ? 5.799 12.055 -11.547 1.00 49.25 143 ASN A CA 1
ATOM 1140 C C . ASN A 1 143 ? 6.786 13.200 -11.840 1.00 49.25 143 ASN A C 1
ATOM 1142 O O . ASN A 1 143 ? 7.756 12.980 -12.559 1.00 49.25 143 ASN A O 1
ATOM 1146 N N . HIS A 1 144 ? 6.578 14.393 -11.281 1.00 55.66 144 HIS A N 1
ATOM 1147 C CA . HIS A 1 144 ? 7.315 15.630 -11.570 1.00 55.66 144 HIS A CA 1
ATOM 1148 C C . HIS A 1 144 ? 8.189 16.014 -10.372 1.00 55.66 144 HIS A C 1
ATOM 1150 O O . HIS A 1 144 ? 7.921 16.957 -9.628 1.00 55.66 144 HIS A O 1
ATOM 1156 N N . GLY A 1 145 ? 9.222 15.207 -10.134 1.00 50.94 145 GLY A N 1
ATOM 1157 C CA . GLY A 1 145 ? 10.222 15.439 -9.095 1.00 50.94 145 GLY A CA 1
ATOM 1158 C C . GLY A 1 145 ? 11.592 15.767 -9.687 1.00 50.94 145 GLY A C 1
ATOM 1159 O O . GLY A 1 145 ? 11.937 15.321 -10.779 1.00 50.94 145 GLY A O 1
ATOM 1160 N N . ARG A 1 146 ? 12.418 16.508 -8.933 1.00 51.09 146 ARG A N 1
ATOM 1161 C CA . ARG A 1 146 ? 13.836 16.740 -9.280 1.00 51.09 146 ARG A CA 1
ATOM 1162 C C . ARG A 1 146 ? 14.645 15.439 -9.372 1.00 51.09 146 ARG A C 1
ATOM 1164 O O . ARG A 1 146 ? 15.630 15.416 -10.100 1.00 51.09 146 ARG A O 1
ATOM 1171 N N . LYS A 1 147 ? 14.242 14.380 -8.652 1.00 54.75 147 LYS A N 1
ATOM 1172 C CA . LYS A 1 147 ? 14.893 13.065 -8.703 1.00 54.75 147 LYS A CA 1
ATOM 1173 C C . LYS A 1 147 ? 14.551 12.355 -10.009 1.00 54.75 147 LYS A C 1
ATOM 1175 O O . LYS A 1 147 ? 13.402 12.003 -10.261 1.00 54.75 147 LYS A O 1
ATOM 1180 N N . VAL A 1 148 ? 15.586 12.176 -10.811 1.00 64.62 148 VAL A N 1
ATOM 1181 C CA . VAL A 1 148 ? 15.579 11.458 -12.077 1.00 64.62 148 VAL A CA 1
ATOM 1182 C C . VAL A 1 148 ? 15.665 9.953 -11.780 1.00 64.62 148 VAL A C 1
ATOM 1184 O O . VAL A 1 148 ? 16.355 9.559 -10.839 1.00 64.62 148 VAL A O 1
ATOM 1187 N N . SER A 1 149 ? 14.908 9.122 -12.506 1.00 75.81 149 SER A N 1
ATOM 1188 C CA . SER A 1 149 ? 14.999 7.660 -12.362 1.00 75.81 149 SER A CA 1
ATOM 1189 C C . SER A 1 149 ? 16.371 7.163 -12.802 1.00 75.81 149 SER A C 1
ATOM 1191 O O . SER A 1 149 ? 16.994 7.782 -13.661 1.00 75.81 149 SER A O 1
ATOM 1193 N N . SER A 1 150 ? 16.814 6.022 -12.272 1.00 82.25 150 SER A N 1
ATOM 1194 C CA . SER A 1 150 ? 17.998 5.327 -12.791 1.00 82.25 150 SER A CA 1
ATOM 1195 C C . SER A 1 150 ? 17.857 4.952 -14.268 1.00 82.25 150 SER A C 1
ATOM 1197 O O . SER A 1 150 ? 18.859 4.776 -14.939 1.00 82.25 150 SER A O 1
ATOM 1199 N N . ASP A 1 151 ? 16.621 4.842 -14.762 1.00 83.44 151 ASP A N 1
ATOM 1200 C CA . ASP A 1 151 ? 16.305 4.520 -16.155 1.00 83.44 151 ASP A CA 1
ATOM 1201 C C . ASP A 1 151 ? 16.338 5.729 -17.107 1.00 83.44 151 ASP A C 1
ATOM 1203 O O . ASP A 1 151 ? 16.111 5.572 -18.304 1.00 83.44 151 ASP A O 1
ATOM 1207 N N . TYR A 1 152 ? 16.563 6.947 -16.608 1.00 88.25 152 TYR A N 1
ATOM 1208 C CA . TYR A 1 152 ? 16.587 8.141 -17.455 1.00 88.25 152 TYR A CA 1
ATOM 1209 C C . TYR A 1 152 ? 17.742 8.085 -18.468 1.00 88.25 152 TYR A C 1
ATOM 1211 O O . TYR A 1 152 ? 18.860 7.781 -18.064 1.00 88.25 152 TYR A O 1
ATOM 1219 N N . PRO A 1 153 ? 17.523 8.440 -19.750 1.00 92.50 153 PRO A N 1
ATOM 1220 C CA . PRO A 1 153 ? 16.394 9.205 -20.294 1.00 92.50 153 PRO A CA 1
ATOM 1221 C C . PRO A 1 153 ? 15.159 8.393 -20.716 1.00 92.50 153 PRO A C 1
ATOM 1223 O O . PRO A 1 153 ? 14.240 8.965 -21.314 1.00 92.50 153 PRO A O 1
ATOM 1226 N N . PHE A 1 154 ? 15.092 7.101 -20.406 1.00 94.31 154 PHE A N 1
ATOM 1227 C CA . PHE A 1 154 ? 14.073 6.169 -20.887 1.00 94.31 154 PHE A CA 1
ATOM 1228 C C . PHE A 1 154 ? 12.964 5.872 -19.869 1.00 94.31 154 PHE A C 1
ATOM 1230 O O . PHE A 1 154 ? 13.085 6.075 -18.663 1.00 94.31 154 PHE A O 1
ATOM 1237 N N . CYS A 1 155 ? 11.823 5.424 -20.387 1.00 93.00 155 CYS A N 1
ATOM 1238 C CA . CYS A 1 155 ? 10.680 5.009 -19.589 1.00 93.00 155 CYS A CA 1
ATOM 1239 C C . CYS A 1 155 ? 11.012 3.754 -18.760 1.00 93.00 155 CYS A C 1
ATOM 1241 O O . CYS A 1 155 ? 11.669 2.826 -19.228 1.00 93.00 155 CYS A O 1
ATOM 1243 N N . GLU A 1 156 ? 10.485 3.665 -17.539 1.00 91.75 156 GLU A N 1
ATOM 1244 C CA . GLU A 1 156 ? 10.649 2.471 -16.690 1.00 91.75 156 GLU A CA 1
ATOM 1245 C C . GLU A 1 156 ? 9.847 1.256 -17.193 1.00 91.75 156 GLU A C 1
ATOM 1247 O O . GLU A 1 156 ? 10.076 0.138 -16.732 1.00 91.75 156 GLU A O 1
ATOM 1252 N N . LEU A 1 157 ? 8.877 1.479 -18.091 1.00 91.62 157 LEU A N 1
ATOM 1253 C CA . LEU A 1 157 ? 7.950 0.460 -18.606 1.00 91.62 157 LEU A CA 1
ATOM 1254 C C . LEU A 1 157 ? 8.165 0.119 -20.085 1.00 91.62 157 LEU A C 1
ATOM 1256 O O . LEU A 1 157 ? 7.547 -0.819 -20.584 1.00 91.62 157 LEU A O 1
ATOM 1260 N N . CYS A 1 158 ? 8.983 0.890 -20.802 1.00 92.12 158 CYS A N 1
ATOM 1261 C CA . CYS A 1 158 ? 9.299 0.635 -22.203 1.00 92.12 158 CYS A CA 1
ATOM 1262 C C . CYS A 1 158 ? 10.618 1.293 -22.617 1.00 92.12 158 CYS A C 1
ATOM 1264 O O . CYS A 1 158 ? 11.309 1.917 -21.822 1.00 92.12 158 CYS A O 1
ATOM 1266 N N . TRP A 1 159 ? 10.957 1.179 -23.895 1.00 92.62 159 TRP A N 1
ATOM 1267 C CA . TRP A 1 159 ? 12.191 1.712 -24.469 1.00 92.62 159 TRP A CA 1
ATOM 1268 C C . TRP A 1 159 ? 12.119 3.192 -24.870 1.00 92.62 159 TRP A C 1
ATOM 1270 O O . TRP A 1 159 ? 13.129 3.778 -25.243 1.00 92.62 159 TRP A O 1
ATOM 1280 N N . ARG A 1 160 ? 10.938 3.823 -24.822 1.00 94.25 160 ARG A N 1
ATOM 1281 C CA . ARG A 1 160 ? 10.766 5.208 -25.289 1.00 94.25 160 ARG A CA 1
ATOM 1282 C C . ARG A 1 160 ? 11.357 6.218 -24.311 1.00 94.25 160 ARG A C 1
ATOM 1284 O O . ARG A 1 160 ? 11.347 5.998 -23.100 1.00 94.25 160 ARG A O 1
ATOM 1291 N N . LYS A 1 161 ? 11.781 7.373 -24.830 1.00 94.12 161 LYS A N 1
ATOM 1292 C CA . LYS A 1 161 ? 12.217 8.516 -24.015 1.00 94.12 161 LYS A CA 1
ATOM 1293 C C . LYS A 1 161 ? 11.100 8.983 -23.075 1.00 94.12 161 LYS A C 1
ATOM 1295 O O . LYS A 1 161 ? 9.918 8.986 -23.429 1.00 94.12 161 LYS A O 1
ATOM 1300 N N . THR A 1 162 ? 11.483 9.389 -21.871 1.00 93.19 162 THR A N 1
ATOM 1301 C CA . THR A 1 162 ? 10.563 9.984 -20.896 1.00 93.19 162 THR A CA 1
ATOM 1302 C C . THR A 1 162 ? 10.012 11.313 -21.404 1.00 93.19 162 THR A C 1
ATOM 1304 O O . THR A 1 162 ? 10.643 11.991 -22.216 1.00 93.19 162 THR A O 1
ATOM 1307 N N . MET A 1 163 ? 8.843 11.721 -20.900 1.00 91.12 163 MET A N 1
ATOM 1308 C CA . MET A 1 163 ? 8.256 13.023 -21.244 1.00 91.12 163 MET A CA 1
ATOM 1309 C C . MET A 1 163 ? 9.238 14.173 -20.982 1.00 91.12 163 MET A C 1
ATOM 1311 O O . MET A 1 163 ? 9.321 15.107 -21.775 1.00 91.12 163 MET A O 1
ATOM 1315 N N . ARG A 1 164 ? 10.014 14.083 -19.896 1.00 90.44 164 ARG A N 1
ATOM 1316 C CA . ARG A 1 164 ? 11.051 15.059 -19.569 1.00 90.44 164 ARG A CA 1
ATOM 1317 C C . ARG A 1 164 ? 12.191 15.059 -20.584 1.00 90.44 164 ARG A C 1
ATOM 1319 O O . ARG A 1 164 ? 12.508 16.129 -21.082 1.00 90.44 164 ARG A O 1
ATOM 1326 N N . ALA A 1 165 ? 12.740 13.900 -20.949 1.00 91.00 165 ALA A N 1
ATOM 1327 C CA . ALA A 1 165 ? 13.815 13.814 -21.943 1.00 91.00 165 ALA A CA 1
ATOM 1328 C C . ALA A 1 165 ? 13.400 14.374 -23.314 1.00 91.00 165 ALA A C 1
ATOM 1330 O O . ALA A 1 165 ? 14.191 15.037 -23.980 1.00 91.00 165 ALA A O 1
ATOM 1331 N N . VAL A 1 166 ? 12.143 14.155 -23.721 1.00 91.94 166 VAL A N 1
ATOM 1332 C CA . VAL A 1 166 ? 11.591 14.736 -24.957 1.00 91.94 166 VAL A CA 1
ATOM 1333 C C . VAL A 1 166 ? 11.536 16.264 -24.879 1.00 91.94 166 VAL A C 1
ATOM 1335 O O . VAL A 1 166 ? 11.870 16.942 -25.844 1.00 91.94 166 VAL A O 1
ATOM 1338 N N . VAL A 1 167 ? 11.144 16.822 -23.732 1.00 89.62 167 VAL A N 1
ATOM 1339 C CA . VAL A 1 167 ? 11.058 18.278 -23.540 1.00 89.62 167 VAL A CA 1
ATOM 1340 C C . VAL A 1 167 ? 12.433 18.926 -23.354 1.00 89.62 167 VAL A C 1
ATOM 1342 O O . VAL A 1 167 ? 12.642 20.036 -23.834 1.00 89.62 167 VAL A O 1
ATOM 1345 N N . GLU A 1 168 ? 13.389 18.253 -22.708 1.00 89.75 168 GLU A N 1
ATOM 1346 C CA . GLU A 1 168 ? 14.769 18.746 -22.571 1.00 89.75 168 GLU A CA 1
ATOM 1347 C C . GLU A 1 168 ? 15.494 18.845 -23.921 1.00 89.75 168 GLU A C 1
ATOM 1349 O O . GLU A 1 168 ? 16.344 19.721 -24.082 1.00 89.75 168 GLU A O 1
ATOM 1354 N N . ALA A 1 169 ? 15.123 17.989 -24.880 1.00 88.38 169 ALA A N 1
ATOM 1355 C CA . ALA A 1 169 ? 15.626 17.992 -26.253 1.00 88.38 169 ALA A CA 1
ATOM 1356 C C . ALA A 1 169 ? 14.889 18.972 -27.192 1.00 88.38 169 ALA A C 1
ATOM 1358 O O . ALA A 1 169 ? 15.233 19.061 -28.365 1.00 88.38 169 ALA A O 1
ATOM 1359 N N . SER A 1 170 ? 13.870 19.689 -26.707 1.00 87.94 170 SER A N 1
ATOM 1360 C CA . SER A 1 170 ? 13.114 20.664 -27.502 1.00 87.94 170 SER A CA 1
ATOM 1361 C C . SER A 1 170 ? 13.943 21.922 -27.787 1.00 87.94 170 SER A C 1
ATOM 1363 O O . SER A 1 170 ? 14.547 22.481 -26.871 1.00 87.94 170 SER A O 1
ATOM 1365 N N . GLU A 1 171 ? 13.881 22.426 -29.023 1.00 86.75 171 GLU A N 1
ATOM 1366 C CA . GLU A 1 171 ? 14.523 23.690 -29.428 1.00 86.75 171 GLU A CA 1
ATOM 1367 C C . GLU A 1 171 ? 13.821 24.932 -28.848 1.00 86.75 171 GLU A C 1
ATOM 1369 O O . GLU A 1 171 ? 14.452 25.961 -28.615 1.00 86.75 171 GLU A O 1
ATOM 1374 N N . ASP A 1 172 ? 12.525 24.832 -28.525 1.00 86.44 172 ASP A N 1
ATOM 1375 C CA . ASP A 1 172 ? 11.794 25.874 -27.792 1.00 86.44 172 ASP A CA 1
ATOM 1376 C C . ASP A 1 172 ? 12.349 26.036 -26.362 1.00 86.44 172 ASP A C 1
ATOM 1378 O O . ASP A 1 172 ? 12.063 25.237 -25.462 1.00 86.44 172 ASP A O 1
ATOM 1382 N N . GLY A 1 173 ? 13.114 27.111 -26.141 1.00 78.94 173 GLY A N 1
ATOM 1383 C CA . GLY A 1 173 ? 13.748 27.432 -24.860 1.00 78.94 173 GLY A CA 1
ATOM 1384 C C . GLY A 1 173 ? 12.767 27.626 -23.697 1.00 78.94 173 GLY A C 1
ATOM 1385 O O . GLY A 1 173 ? 13.084 27.265 -22.559 1.00 78.94 173 GLY A O 1
ATOM 1386 N N . LYS A 1 174 ? 11.544 28.109 -23.956 1.00 79.38 174 LYS A N 1
ATOM 1387 C CA . LYS A 1 174 ? 10.498 28.244 -22.929 1.00 79.38 174 LYS A CA 1
ATOM 1388 C C . LYS A 1 174 ? 9.947 26.874 -22.550 1.00 79.38 174 LYS A C 1
ATOM 1390 O O . LYS A 1 174 ? 9.725 26.601 -21.367 1.00 79.38 174 LYS A O 1
ATOM 1395 N N . ARG A 1 175 ? 9.747 25.993 -23.530 1.00 77.75 175 ARG A N 1
ATOM 1396 C CA . ARG A 1 175 ? 9.318 24.607 -23.297 1.00 77.75 175 ARG A CA 1
ATOM 1397 C C . ARG A 1 175 ? 10.398 23.814 -22.559 1.00 77.75 175 ARG A C 1
ATOM 1399 O O . ARG A 1 175 ? 10.092 23.187 -21.545 1.00 77.75 175 ARG A O 1
ATOM 1406 N N . ARG A 1 176 ? 11.659 23.945 -22.975 1.00 81.38 176 ARG A N 1
ATOM 1407 C CA . ARG A 1 176 ? 12.837 23.343 -22.332 1.00 81.38 176 ARG A CA 1
ATOM 1408 C C . ARG A 1 176 ? 13.012 23.804 -20.882 1.00 81.38 176 ARG A C 1
ATOM 1410 O O . ARG A 1 176 ? 13.194 22.973 -19.996 1.00 81.38 176 ARG A O 1
ATOM 1417 N N . GLY A 1 177 ? 12.844 25.100 -20.597 1.00 79.06 177 GLY A N 1
ATOM 1418 C CA . GLY A 1 177 ? 12.887 25.651 -19.230 1.00 79.06 177 GLY A CA 1
ATOM 1419 C C . GLY A 1 177 ? 11.799 25.103 -18.291 1.00 79.06 177 GLY A C 1
ATOM 1420 O O . GLY A 1 177 ? 11.923 25.171 -17.067 1.00 79.06 177 GLY A O 1
ATOM 1421 N N . ASN A 1 178 ? 10.748 24.499 -18.850 1.00 82.88 178 ASN A N 1
ATOM 1422 C CA . ASN A 1 178 ? 9.666 23.851 -18.115 1.00 82.88 178 ASN A CA 1
ATOM 1423 C C . ASN A 1 178 ? 9.796 22.315 -18.053 1.00 82.88 178 ASN A C 1
ATOM 1425 O O . ASN A 1 178 ? 8.879 21.662 -17.558 1.00 82.88 178 ASN A O 1
ATOM 1429 N N . ALA A 1 179 ? 10.914 21.723 -18.492 1.00 83.12 179 ALA A N 1
ATOM 1430 C CA . ALA A 1 179 ? 11.105 20.268 -18.531 1.00 83.12 179 ALA A CA 1
ATOM 1431 C C . ALA A 1 179 ? 10.893 19.563 -17.179 1.00 83.12 179 ALA A C 1
ATOM 1433 O O . ALA A 1 179 ? 10.378 18.448 -17.122 1.00 83.12 179 ALA A O 1
ATOM 1434 N N . TRP A 1 180 ? 11.226 20.231 -16.072 1.00 80.25 180 TRP A N 1
ATOM 1435 C CA . TRP A 1 180 ? 11.038 19.717 -14.711 1.00 80.25 180 TRP A CA 1
ATOM 1436 C C . TRP A 1 180 ? 9.569 19.432 -14.352 1.00 80.25 180 TRP A C 1
ATOM 1438 O O . TRP A 1 180 ? 9.313 18.670 -13.420 1.00 80.25 180 TRP A O 1
ATOM 1448 N N . LYS A 1 181 ? 8.613 20.021 -15.087 1.00 81.31 181 LYS A N 1
ATOM 1449 C CA . LYS A 1 181 ? 7.170 19.765 -14.953 1.00 81.31 181 LYS A CA 1
ATOM 1450 C C . LYS A 1 181 ? 6.726 18.463 -15.617 1.00 81.31 181 LYS A C 1
ATOM 1452 O O . LYS A 1 181 ? 5.563 18.110 -15.504 1.00 81.31 181 LYS A O 1
ATOM 1457 N N . PHE A 1 182 ? 7.608 17.767 -16.331 1.00 85.25 182 PHE A N 1
ATOM 1458 C CA . PHE A 1 182 ? 7.299 16.517 -17.021 1.00 85.25 182 PHE A CA 1
ATOM 1459 C C . PHE A 1 182 ? 7.901 15.321 -16.289 1.00 85.25 182 PHE A C 1
ATOM 1461 O O . PHE A 1 182 ? 8.814 15.455 -15.474 1.00 85.25 182 PHE A O 1
ATOM 1468 N N . SER A 1 183 ? 7.344 14.128 -16.520 1.00 85.44 183 SER A N 1
ATOM 1469 C CA . SER A 1 183 ? 7.847 12.929 -15.849 1.00 85.44 183 SER A CA 1
ATOM 1470 C C . SER A 1 183 ? 9.234 12.567 -16.359 1.00 85.44 183 SER A C 1
ATOM 1472 O O . SER A 1 183 ? 9.416 12.381 -17.560 1.00 85.44 183 SER A O 1
ATOM 1474 N N . GLY A 1 184 ? 10.186 12.415 -15.438 1.00 87.81 184 GLY A N 1
ATOM 1475 C CA . GLY A 1 184 ? 11.498 11.815 -15.706 1.00 87.81 184 GLY A CA 1
ATOM 1476 C C . GLY A 1 184 ? 11.508 10.289 -15.586 1.00 87.81 184 GLY A C 1
ATOM 1477 O O . GLY A 1 184 ? 12.583 9.706 -15.535 1.00 87.81 184 GLY A O 1
ATOM 1478 N N . ARG A 1 185 ? 10.332 9.656 -15.470 1.00 88.94 185 ARG A N 1
ATOM 1479 C CA . ARG A 1 185 ? 10.173 8.205 -15.256 1.00 88.94 185 ARG A CA 1
ATOM 1480 C C . ARG A 1 185 ? 9.373 7.523 -16.358 1.00 88.94 185 ARG A C 1
ATOM 1482 O O . ARG A 1 185 ? 9.625 6.369 -16.682 1.00 88.94 185 ARG A O 1
ATOM 1489 N N . PHE A 1 186 ? 8.391 8.224 -16.922 1.00 91.44 186 PHE A N 1
ATOM 1490 C CA . PHE A 1 186 ? 7.456 7.650 -17.885 1.00 91.44 186 PHE A CA 1
ATOM 1491 C C . PHE A 1 186 ? 7.395 8.467 -19.176 1.00 91.44 186 PHE A C 1
ATOM 1493 O O . PHE A 1 186 ? 7.574 9.689 -19.174 1.00 91.44 186 PHE A O 1
ATOM 1500 N N . CYS A 1 187 ? 7.149 7.779 -20.290 1.00 92.88 187 CYS A N 1
ATOM 1501 C CA . CYS A 1 187 ? 6.785 8.397 -21.563 1.00 92.88 187 CYS A CA 1
ATOM 1502 C C . CYS A 1 187 ? 5.295 8.794 -21.564 1.00 92.88 187 CYS A C 1
ATOM 1504 O O . CYS A 1 187 ? 4.561 8.506 -20.617 1.00 92.88 187 CYS A O 1
ATOM 1506 N N . THR A 1 188 ? 4.839 9.453 -22.629 1.00 91.56 188 THR A N 1
ATOM 1507 C CA . THR A 1 188 ? 3.434 9.870 -22.782 1.00 91.56 188 THR A CA 1
ATOM 1508 C C . THR A 1 188 ? 2.464 8.684 -22.770 1.00 91.56 188 THR A C 1
ATOM 1510 O O . THR A 1 188 ? 1.443 8.746 -22.096 1.00 91.56 188 THR A O 1
ATOM 1513 N N . GLU A 1 189 ? 2.812 7.570 -23.423 1.00 91.94 189 GLU A N 1
ATOM 1514 C CA . GLU A 1 189 ? 1.969 6.359 -23.474 1.00 91.94 189 GLU A CA 1
ATOM 1515 C C . GLU A 1 189 ? 1.826 5.640 -22.126 1.00 91.94 189 GLU A C 1
ATOM 1517 O O . GLU A 1 189 ? 0.897 4.854 -21.931 1.00 91.94 189 GLU A O 1
ATOM 1522 N N . HIS A 1 190 ? 2.732 5.910 -21.186 1.00 92.44 190 HIS A N 1
ATOM 1523 C CA . HIS A 1 190 ? 2.751 5.318 -19.850 1.00 92.44 190 HIS A CA 1
ATOM 1524 C C . HIS A 1 190 ? 2.536 6.359 -18.749 1.00 92.44 190 HIS A C 1
ATOM 1526 O O . HIS A 1 190 ? 2.958 6.143 -17.616 1.00 92.44 190 HIS A O 1
ATOM 1532 N N . ASN A 1 191 ? 1.874 7.479 -19.056 1.00 88.44 191 ASN A N 1
ATOM 1533 C CA . ASN A 1 191 ? 1.578 8.522 -18.080 1.00 88.44 191 ASN A CA 1
ATOM 1534 C C . ASN A 1 191 ? 0.561 8.036 -17.019 1.00 88.44 191 ASN A C 1
ATOM 1536 O O . ASN A 1 191 ? -0.610 7.844 -17.355 1.00 88.44 191 ASN A O 1
ATOM 1540 N N . PRO A 1 192 ? 0.936 7.885 -15.732 1.00 84.25 192 PRO A N 1
ATOM 1541 C CA . PRO A 1 192 ? 0.018 7.394 -14.698 1.00 84.25 192 PRO A CA 1
ATOM 1542 C C . PRO A 1 192 ? -1.157 8.340 -14.414 1.00 84.25 192 PRO A C 1
ATOM 1544 O O . PRO A 1 192 ? -2.201 7.894 -13.933 1.00 84.25 192 PRO A O 1
ATOM 1547 N N . SER A 1 193 ? -0.980 9.637 -14.691 1.00 80.94 193 SER A N 1
ATOM 1548 C CA . SER A 1 193 ? -2.014 10.661 -14.510 1.00 80.94 193 SER A CA 1
ATOM 1549 C C . SER A 1 193 ? -3.077 10.621 -15.612 1.00 80.94 193 SER A C 1
ATOM 1551 O O . SER A 1 193 ? -4.167 11.150 -15.418 1.00 80.94 193 SER A O 1
ATOM 1553 N N . ASP A 1 194 ? -2.783 9.978 -16.744 1.00 80.69 194 ASP A N 1
ATOM 1554 C CA . ASP A 1 194 ? -3.742 9.757 -17.821 1.00 80.69 194 ASP A CA 1
ATOM 1555 C C . ASP A 1 194 ? -4.467 8.409 -17.604 1.00 80.69 194 ASP A C 1
ATOM 1557 O O . ASP A 1 194 ? -3.828 7.348 -17.587 1.00 80.69 194 ASP A O 1
ATOM 1561 N N . PRO A 1 195 ? -5.800 8.406 -17.399 1.00 78.12 195 PRO A N 1
ATOM 1562 C CA . PRO A 1 195 ? -6.567 7.181 -17.197 1.00 78.12 195 PRO A CA 1
ATOM 1563 C C . PRO A 1 195 ? -6.588 6.266 -18.429 1.00 78.12 195 PRO A C 1
ATOM 1565 O O . PRO A 1 195 ? -6.739 5.056 -18.259 1.00 78.12 195 PRO A O 1
ATOM 1568 N N . THR A 1 196 ? -6.404 6.824 -19.628 1.00 81.19 196 THR A N 1
ATOM 1569 C CA . THR A 1 196 ? -6.435 6.105 -20.912 1.00 81.19 196 THR A CA 1
ATOM 1570 C C . THR A 1 196 ? -5.078 5.536 -21.323 1.00 81.19 196 THR A C 1
ATOM 1572 O O . THR A 1 196 ? -4.992 4.740 -22.258 1.00 81.19 196 THR A O 1
ATOM 1575 N N . SER A 1 197 ? -4.010 5.896 -20.606 1.00 88.06 197 SER A N 1
ATOM 1576 C CA . SER A 1 197 ? -2.663 5.432 -20.918 1.00 88.06 197 SER A CA 1
ATOM 1577 C C . SER A 1 197 ? -2.501 3.925 -20.698 1.00 88.06 197 SER A C 1
ATOM 1579 O O . SER A 1 197 ? -3.196 3.283 -19.899 1.00 88.06 197 SER A O 1
ATOM 1581 N N . ARG A 1 198 ? -1.489 3.340 -21.345 1.00 86.69 198 ARG A N 1
ATOM 1582 C CA . ARG A 1 198 ? -1.149 1.918 -21.183 1.00 86.69 198 ARG A CA 1
ATOM 1583 C C . ARG A 1 198 ? -0.490 1.612 -19.841 1.00 86.69 198 ARG A C 1
ATOM 1585 O O . ARG A 1 198 ? -0.172 0.453 -19.585 1.00 86.69 198 ARG A O 1
ATOM 1592 N N . TYR A 1 199 ? -0.292 2.609 -18.972 1.00 88.19 199 TYR A N 1
ATOM 1593 C CA . TYR A 1 199 ? 0.401 2.460 -17.692 1.00 88.19 199 TYR A CA 1
ATOM 1594 C C . TYR A 1 199 ? -0.117 1.261 -16.889 1.00 88.19 199 TYR A C 1
ATOM 1596 O O . TYR A 1 199 ? 0.657 0.380 -16.535 1.00 88.19 199 TYR A O 1
ATOM 1604 N N . ARG A 1 200 ? -1.433 1.162 -16.661 1.00 82.50 200 ARG A N 1
ATOM 1605 C CA . ARG A 1 200 ? -2.028 0.076 -15.852 1.00 82.50 200 ARG A CA 1
ATOM 1606 C C . ARG A 1 200 ? -1.852 -1.305 -16.484 1.00 82.50 200 ARG A C 1
ATOM 1608 O O . ARG A 1 200 ? -1.722 -2.296 -15.770 1.00 82.50 200 ARG A O 1
ATOM 1615 N N . VAL A 1 201 ? -1.857 -1.364 -17.814 1.00 83.31 201 VAL A N 1
ATOM 1616 C CA . VAL A 1 201 ? -1.699 -2.608 -18.573 1.00 83.31 201 VAL A CA 1
ATOM 1617 C C . VAL A 1 201 ? -0.253 -3.077 -18.506 1.00 83.31 201 VAL A C 1
ATOM 1619 O O . VAL A 1 201 ? -0.008 -4.234 -18.182 1.00 83.31 201 VAL A O 1
ATOM 1622 N N . ASP A 1 202 ? 0.694 -2.183 -18.775 1.00 86.00 202 ASP A N 1
ATOM 1623 C CA . ASP A 1 202 ? 2.097 -2.548 -18.956 1.00 86.00 202 ASP A CA 1
ATOM 1624 C C . ASP A 1 202 ? 2.890 -2.555 -17.637 1.00 86.00 202 ASP A C 1
ATOM 1626 O O . ASP A 1 202 ? 3.897 -3.252 -17.532 1.00 86.00 202 ASP A O 1
ATOM 1630 N N . HIS A 1 203 ? 2.401 -1.888 -16.583 1.00 85.19 203 HIS A N 1
ATOM 1631 C CA . HIS A 1 203 ? 3.036 -1.878 -15.259 1.00 85.19 203 HIS A CA 1
ATOM 1632 C C . HIS A 1 203 ? 3.243 -3.287 -14.681 1.00 85.19 203 HIS A C 1
ATOM 1634 O O . HIS A 1 203 ? 4.229 -3.528 -13.986 1.00 85.19 203 HIS A O 1
ATOM 1640 N N . ARG A 1 204 ? 2.358 -4.245 -14.992 1.00 82.38 204 ARG A N 1
ATOM 1641 C CA . ARG A 1 204 ? 2.502 -5.643 -14.544 1.00 82.38 204 ARG A CA 1
ATOM 1642 C C . ARG A 1 204 ? 3.730 -6.351 -15.126 1.00 82.38 204 ARG A C 1
ATOM 1644 O O . ARG A 1 204 ? 4.210 -7.299 -14.522 1.00 82.38 204 ARG A O 1
ATOM 1651 N N . TYR A 1 205 ? 4.244 -5.885 -16.264 1.00 85.12 205 TYR A N 1
ATOM 1652 C CA . TYR A 1 205 ? 5.438 -6.438 -16.910 1.00 85.12 205 TYR A CA 1
ATOM 1653 C C . TYR A 1 205 ? 6.719 -5.699 -16.519 1.00 85.12 205 TYR A C 1
ATOM 1655 O O . TYR A 1 205 ? 7.786 -6.056 -17.004 1.00 85.12 205 TYR A O 1
ATOM 1663 N N . ARG A 1 206 ? 6.640 -4.683 -15.646 1.00 88.75 206 ARG A N 1
ATOM 1664 C CA . ARG A 1 206 ? 7.778 -3.823 -15.298 1.00 88.75 206 ARG A CA 1
ATOM 1665 C C . ARG A 1 206 ? 9.002 -4.617 -14.856 1.00 88.75 206 ARG A C 1
ATOM 1667 O O . ARG A 1 206 ? 10.081 -4.389 -15.382 1.00 88.75 206 ARG A O 1
ATOM 1674 N N . GLN A 1 207 ? 8.834 -5.514 -13.886 1.00 85.75 207 GLN A N 1
ATOM 1675 C CA . GLN A 1 207 ? 9.959 -6.267 -13.333 1.00 85.75 207 GLN A CA 1
ATOM 1676 C C . GLN A 1 207 ? 10.610 -7.133 -14.413 1.00 85.75 207 GLN A C 1
ATOM 1678 O O . GLN A 1 207 ? 11.808 -7.039 -14.636 1.00 85.75 207 GLN A O 1
ATOM 1683 N N . ARG A 1 208 ? 9.788 -7.859 -15.175 1.00 85.75 208 ARG A N 1
ATOM 1684 C CA . ARG A 1 208 ? 10.239 -8.692 -16.290 1.00 85.75 208 ARG A CA 1
ATOM 1685 C C . ARG A 1 208 ? 10.980 -7.899 -17.363 1.00 85.75 208 ARG A C 1
ATOM 1687 O O . ARG A 1 208 ? 12.006 -8.346 -17.851 1.00 85.75 208 ARG A O 1
ATOM 1694 N N . PHE A 1 209 ? 10.478 -6.719 -17.715 1.00 91.12 209 PHE A N 1
ATOM 1695 C CA . PHE A 1 209 ? 11.162 -5.816 -18.633 1.00 91.12 209 PHE A CA 1
ATOM 1696 C C . PHE A 1 209 ? 12.542 -5.416 -18.106 1.00 91.12 209 PHE A C 1
ATOM 1698 O O . PHE A 1 209 ? 13.518 -5.507 -18.837 1.00 91.12 209 PHE A O 1
ATOM 1705 N N . GLN A 1 210 ? 12.635 -5.031 -16.836 1.00 90.50 210 GLN A N 1
ATOM 1706 C CA . GLN A 1 210 ? 13.894 -4.619 -16.212 1.00 90.50 210 GLN A CA 1
ATOM 1707 C C . GLN A 1 210 ? 14.900 -5.769 -16.095 1.00 90.50 210 GLN A C 1
ATOM 1709 O O . GLN A 1 210 ? 16.095 -5.572 -16.312 1.00 90.50 210 GLN A O 1
ATOM 1714 N N . ASP A 1 211 ? 14.426 -6.974 -15.794 1.00 89.19 211 ASP A N 1
ATOM 1715 C CA . ASP A 1 211 ? 15.267 -8.169 -15.753 1.00 89.19 211 ASP A CA 1
ATOM 1716 C C . ASP A 1 211 ? 15.763 -8.540 -17.154 1.00 89.19 211 ASP A C 1
ATOM 1718 O O . ASP A 1 211 ? 16.941 -8.846 -17.329 1.00 89.19 211 ASP A O 1
ATOM 1722 N N . GLU A 1 212 ? 14.916 -8.405 -18.176 1.00 92.31 212 GLU A N 1
ATOM 1723 C CA . GLU A 1 212 ? 15.329 -8.626 -19.559 1.00 92.31 212 GLU A CA 1
ATOM 1724 C C . GLU A 1 212 ? 16.308 -7.544 -20.044 1.00 92.31 212 GLU A C 1
ATOM 1726 O O . GLU A 1 212 ? 17.269 -7.873 -20.727 1.00 92.31 212 GLU A O 1
ATOM 1731 N N . VAL A 1 213 ? 16.160 -6.274 -19.642 1.00 92.62 213 VAL A N 1
ATOM 1732 C CA . VAL A 1 213 ? 17.159 -5.226 -19.939 1.00 92.62 213 VAL A CA 1
ATOM 1733 C C . VAL A 1 213 ? 18.527 -5.609 -19.371 1.00 92.62 213 VAL A C 1
ATOM 1735 O O . VAL A 1 213 ? 19.531 -5.507 -20.075 1.00 92.62 213 VAL A O 1
ATOM 1738 N N . LYS A 1 214 ? 18.581 -6.086 -18.121 1.00 92.75 214 LYS A N 1
ATOM 1739 C CA . LYS A 1 214 ? 19.835 -6.562 -17.513 1.00 92.75 214 LYS A CA 1
ATOM 1740 C C . LYS A 1 214 ? 20.411 -7.746 -18.281 1.00 92.75 214 LYS A C 1
ATOM 1742 O O . LYS A 1 214 ? 21.590 -7.722 -18.618 1.00 92.75 214 LYS A O 1
ATOM 1747 N N . ARG A 1 215 ? 19.575 -8.736 -18.603 1.00 91.75 215 ARG A N 1
ATOM 1748 C CA . ARG A 1 215 ? 19.975 -9.917 -19.372 1.00 91.75 215 ARG A CA 1
ATOM 1749 C C . ARG A 1 215 ? 20.544 -9.538 -20.738 1.00 91.75 215 ARG A C 1
ATOM 1751 O O . ARG A 1 215 ? 21.596 -10.033 -21.114 1.00 91.75 215 ARG A O 1
ATOM 1758 N N . GLN A 1 216 ? 19.888 -8.640 -21.469 1.00 93.19 216 GLN A N 1
ATOM 1759 C CA . GLN A 1 216 ? 20.380 -8.182 -22.767 1.00 93.19 216 GLN A CA 1
ATOM 1760 C C . GLN A 1 216 ? 21.730 -7.466 -22.630 1.00 93.19 216 GLN A C 1
ATOM 1762 O O . GLN A 1 216 ? 22.631 -7.729 -23.418 1.00 93.19 216 GLN A O 1
ATOM 1767 N N . TRP A 1 217 ? 21.929 -6.649 -21.592 1.00 93.38 217 TRP A N 1
ATOM 1768 C CA . TRP A 1 217 ? 23.243 -6.060 -21.312 1.00 93.38 217 TRP A CA 1
ATOM 1769 C C . TRP A 1 217 ? 24.314 -7.090 -20.939 1.00 93.38 217 TRP A C 1
ATOM 1771 O O . TRP A 1 217 ? 25.484 -6.890 -21.260 1.00 93.38 217 TRP A O 1
ATOM 1781 N N . GLU A 1 218 ? 23.953 -8.189 -20.279 1.00 91.62 218 GLU A N 1
ATOM 1782 C CA . GLU A 1 218 ? 24.877 -9.303 -20.046 1.00 91.62 218 GLU A CA 1
ATOM 1783 C C . GLU A 1 218 ? 25.278 -9.989 -21.355 1.00 91.62 218 GLU A C 1
ATOM 1785 O O . GLU A 1 218 ? 26.465 -10.249 -21.543 1.00 91.62 218 GLU A O 1
ATOM 1790 N N . LEU A 1 219 ? 24.334 -10.200 -22.280 1.00 90.62 219 LEU A N 1
ATOM 1791 C CA . LEU A 1 219 ? 24.626 -10.728 -23.619 1.00 90.62 219 LEU A CA 1
ATOM 1792 C C . LEU A 1 219 ? 25.560 -9.790 -24.394 1.00 90.62 219 LEU A C 1
ATOM 1794 O O . LEU A 1 219 ? 26.563 -10.244 -24.934 1.00 90.62 219 LEU A O 1
ATOM 1798 N N . VAL A 1 220 ? 25.300 -8.475 -24.367 1.00 91.19 220 VAL A N 1
ATOM 1799 C CA . VAL A 1 220 ? 26.191 -7.464 -24.970 1.00 91.19 220 VAL A CA 1
ATOM 1800 C C . VAL A 1 220 ? 27.603 -7.555 -24.387 1.00 91.19 220 VAL A C 1
ATOM 1802 O O . VAL A 1 220 ? 28.577 -7.559 -25.133 1.00 91.19 220 VAL A O 1
ATOM 1805 N N . ARG A 1 221 ? 27.739 -7.654 -23.057 1.00 90.38 221 ARG A N 1
ATOM 1806 C CA . ARG A 1 221 ? 29.052 -7.760 -22.390 1.00 90.38 221 ARG A CA 1
ATOM 1807 C C . ARG A 1 221 ? 29.817 -9.019 -22.781 1.00 90.38 221 ARG A C 1
ATOM 1809 O O . ARG A 1 221 ? 31.043 -8.999 -22.768 1.00 90.38 221 ARG A O 1
ATOM 1816 N N . ARG A 1 222 ? 29.103 -10.102 -23.080 1.00 89.00 222 ARG A N 1
ATOM 1817 C CA . ARG A 1 222 ? 29.681 -11.379 -23.510 1.00 89.00 222 ARG A CA 1
ATOM 1818 C C . ARG A 1 222 ? 29.850 -11.483 -25.027 1.00 89.00 222 ARG A C 1
ATOM 1820 O O . ARG A 1 222 ? 30.390 -12.484 -25.478 1.00 89.00 222 ARG A O 1
ATOM 1827 N N . LEU A 1 223 ? 29.427 -10.465 -25.787 1.00 86.50 223 LEU A N 1
ATOM 1828 C CA . LEU A 1 223 ? 29.374 -10.485 -27.255 1.00 86.50 223 LEU A CA 1
ATOM 1829 C C . LEU A 1 223 ? 28.591 -11.703 -27.779 1.00 86.50 223 LEU A C 1
ATOM 1831 O O . LEU A 1 223 ? 28.966 -12.343 -28.758 1.00 86.50 223 LEU A O 1
ATOM 1835 N N . GLU A 1 224 ? 27.510 -12.047 -27.076 1.00 83.25 224 GLU A N 1
ATOM 1836 C CA . GLU A 1 224 ? 26.617 -13.150 -27.421 1.00 83.25 224 GLU A CA 1
ATOM 1837 C C . GLU A 1 224 ? 25.448 -12.655 -28.2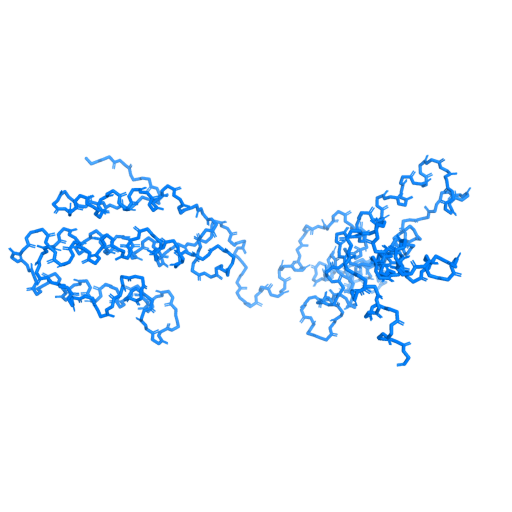84 1.00 83.25 224 GLU A C 1
ATOM 1839 O O . GLU A 1 224 ? 24.993 -11.509 -28.181 1.00 83.25 224 GLU A O 1
ATOM 1844 N N . ALA A 1 225 ? 24.914 -13.552 -29.120 1.00 73.44 225 ALA A N 1
ATOM 1845 C CA . ALA A 1 225 ? 23.733 -13.271 -29.928 1.00 73.44 225 ALA A CA 1
ATOM 1846 C C . ALA A 1 225 ? 22.576 -12.729 -29.053 1.00 73.44 225 ALA A C 1
ATOM 1848 O O . ALA A 1 225 ? 22.333 -13.253 -27.961 1.00 73.44 225 ALA A O 1
ATOM 1849 N N . PRO A 1 226 ? 21.827 -11.708 -29.514 1.00 82.44 226 PRO A N 1
ATOM 1850 C CA . PRO A 1 226 ? 21.795 -11.177 -30.882 1.00 82.44 226 PRO A CA 1
ATOM 1851 C C . PRO A 1 226 ? 22.758 -10.000 -31.154 1.00 82.44 226 PRO A C 1
ATOM 1853 O O . PRO A 1 226 ? 22.611 -9.330 -32.173 1.00 82.44 226 PRO A O 1
ATOM 1856 N N . TRP A 1 227 ? 23.705 -9.700 -30.260 1.00 87.44 227 TRP A N 1
ATOM 1857 C CA . TRP A 1 227 ? 24.507 -8.475 -30.334 1.00 87.44 227 TRP A CA 1
ATOM 1858 C C . TRP A 1 227 ? 25.901 -8.740 -30.910 1.00 87.44 227 TRP A C 1
ATOM 1860 O O . TRP A 1 227 ? 26.856 -8.985 -30.181 1.00 87.44 227 TRP A O 1
ATOM 1870 N N . GLU A 1 228 ? 26.023 -8.662 -32.236 1.00 76.69 228 GLU A N 1
ATOM 1871 C CA . GLU A 1 228 ? 27.316 -8.767 -32.944 1.00 76.69 228 GLU A CA 1
ATOM 1872 C C . GLU A 1 228 ? 28.191 -7.509 -32.780 1.00 76.69 228 GLU A C 1
ATOM 1874 O O . GLU A 1 228 ? 29.405 -7.543 -32.965 1.00 76.69 228 GLU A O 1
ATOM 1879 N N . GLN A 1 229 ? 27.571 -6.385 -32.420 1.00 84.44 229 GLN A N 1
ATOM 1880 C CA . GLN A 1 229 ? 28.212 -5.104 -32.126 1.00 84.44 229 GLN A CA 1
ATOM 1881 C C . GLN A 1 229 ? 27.609 -4.532 -30.847 1.00 84.44 229 GLN A C 1
ATOM 1883 O O . GLN A 1 229 ? 26.491 -4.895 -30.485 1.00 84.44 229 GLN A O 1
ATOM 1888 N N . VAL A 1 230 ? 28.321 -3.617 -30.180 1.00 87.19 230 VAL A N 1
ATOM 1889 C CA . VAL A 1 230 ? 27.809 -2.936 -28.981 1.00 87.19 230 VAL A CA 1
ATOM 1890 C C . VAL A 1 230 ? 26.633 -2.031 -29.385 1.00 87.19 230 VAL A C 1
ATOM 1892 O O . VAL A 1 230 ? 26.861 -1.016 -30.047 1.00 87.19 230 VAL A O 1
ATOM 1895 N N . PRO A 1 231 ? 25.385 -2.376 -29.019 1.00 91.25 231 PRO A N 1
ATOM 1896 C CA . PRO A 1 231 ? 24.213 -1.586 -29.371 1.00 91.25 231 PRO A CA 1
ATOM 1897 C C . PRO A 1 231 ? 24.110 -0.327 -28.503 1.00 91.25 231 PRO A C 1
ATOM 1899 O O . PRO A 1 231 ? 24.699 -0.239 -27.421 1.00 91.25 231 PRO A O 1
ATOM 1902 N N . ASP A 1 232 ? 23.292 0.630 -28.940 1.00 91.62 232 ASP A N 1
ATOM 1903 C CA . ASP A 1 232 ? 22.880 1.724 -28.066 1.00 91.62 232 ASP A CA 1
ATOM 1904 C C . ASP A 1 232 ? 21.852 1.261 -27.014 1.00 91.62 232 ASP A C 1
ATOM 1906 O O . ASP A 1 232 ? 21.215 0.206 -27.117 1.00 91.62 232 ASP A O 1
ATOM 1910 N N . GLU A 1 233 ? 21.676 2.070 -25.969 1.00 89.62 233 GLU A N 1
ATOM 1911 C CA . GLU A 1 233 ? 20.767 1.733 -24.873 1.00 89.62 233 GLU A CA 1
ATOM 1912 C C . GLU A 1 233 ? 19.302 1.612 -25.327 1.00 89.62 233 GLU A C 1
ATOM 1914 O O . GLU A 1 233 ? 18.549 0.794 -24.790 1.00 89.62 233 GLU A O 1
ATOM 1919 N N . ALA A 1 234 ? 18.883 2.383 -26.334 1.00 90.31 234 ALA A N 1
ATOM 1920 C CA . ALA A 1 234 ? 17.513 2.340 -26.830 1.00 90.31 234 ALA A CA 1
ATOM 1921 C C . ALA A 1 234 ? 17.214 1.002 -27.522 1.00 90.31 234 ALA A C 1
ATOM 1923 O O . ALA A 1 234 ? 16.146 0.427 -27.295 1.00 90.31 234 ALA A O 1
ATOM 1924 N N . ALA A 1 235 ? 18.160 0.481 -28.304 1.00 91.81 235 ALA A N 1
ATOM 1925 C CA . ALA A 1 235 ? 18.067 -0.801 -28.988 1.00 91.81 235 ALA A CA 1
ATOM 1926 C C . ALA A 1 235 ? 17.987 -1.965 -27.992 1.00 91.81 235 ALA A C 1
ATOM 1928 O O . ALA A 1 235 ? 17.084 -2.800 -28.101 1.00 91.81 235 ALA A O 1
ATOM 1929 N N . VAL A 1 236 ? 18.842 -1.971 -26.961 1.00 93.00 236 VAL A N 1
ATOM 1930 C CA . VAL A 1 236 ? 18.801 -2.978 -25.883 1.00 93.00 236 VAL A CA 1
ATOM 1931 C C . VAL A 1 236 ? 17.441 -2.977 -25.191 1.00 93.00 236 VAL A C 1
ATOM 1933 O O . VAL A 1 236 ? 16.799 -4.020 -25.040 1.00 93.00 236 VAL A O 1
ATOM 1936 N N . ARG A 1 237 ? 16.958 -1.793 -24.800 1.00 93.56 237 ARG A N 1
ATOM 1937 C CA . ARG A 1 237 ? 15.657 -1.655 -24.134 1.00 93.56 237 ARG A CA 1
ATOM 1938 C C . ARG A 1 237 ? 14.504 -2.023 -25.063 1.00 93.56 237 ARG A C 1
ATOM 1940 O O . ARG A 1 237 ? 13.514 -2.582 -24.600 1.00 93.56 237 ARG A O 1
ATOM 1947 N N . MET A 1 238 ? 14.589 -1.735 -26.359 1.00 92.81 238 MET A N 1
ATOM 1948 C CA . MET A 1 238 ? 13.547 -2.111 -27.317 1.00 92.81 238 MET A CA 1
ATOM 1949 C C . MET A 1 238 ? 13.440 -3.630 -27.440 1.00 92.81 238 MET A C 1
ATOM 1951 O O . MET A 1 238 ? 12.338 -4.169 -27.319 1.00 92.81 238 MET A O 1
ATOM 1955 N N . GLN A 1 239 ? 14.575 -4.316 -27.581 1.00 91.50 239 GLN A N 1
ATOM 1956 C CA . GLN A 1 239 ? 14.624 -5.774 -27.629 1.00 91.50 239 GLN A CA 1
ATOM 1957 C C . GLN A 1 239 ? 14.071 -6.393 -26.341 1.00 91.50 239 GLN A C 1
ATOM 1959 O O . GLN A 1 239 ? 13.196 -7.261 -26.384 1.00 91.50 239 GLN A O 1
ATOM 1964 N N . ALA A 1 240 ? 14.500 -5.881 -25.186 1.00 91.81 240 ALA A N 1
ATOM 1965 C CA . ALA A 1 240 ? 13.995 -6.333 -23.89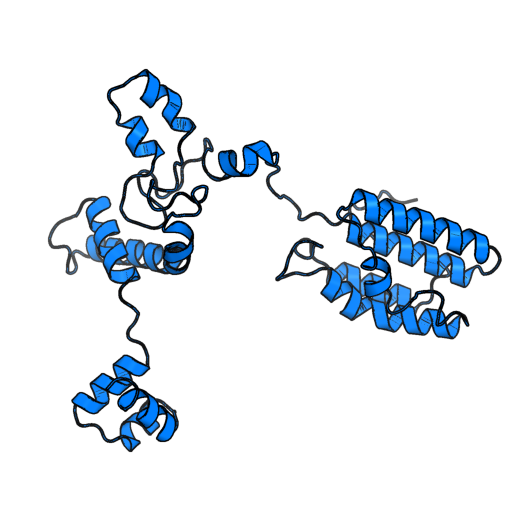7 1.00 91.81 240 ALA A CA 1
ATOM 1966 C C . ALA A 1 240 ? 12.484 -6.109 -23.742 1.00 91.81 240 ALA A C 1
ATOM 1968 O O . ALA A 1 240 ? 11.777 -6.957 -23.201 1.00 91.81 240 ALA A O 1
ATOM 1969 N N . PHE A 1 241 ? 11.956 -4.991 -24.246 1.00 90.94 241 PHE A N 1
ATOM 1970 C CA . PHE A 1 241 ? 10.524 -4.706 -24.207 1.00 90.94 241 PHE A CA 1
ATOM 1971 C C . PHE A 1 241 ? 9.710 -5.690 -25.053 1.00 90.94 241 PHE A C 1
ATOM 1973 O O . PHE A 1 241 ? 8.644 -6.123 -24.615 1.00 90.94 241 PHE A O 1
ATOM 1980 N N . ILE A 1 242 ? 10.200 -6.062 -26.240 1.00 87.44 242 ILE A N 1
ATOM 1981 C CA . ILE A 1 242 ? 9.555 -7.072 -27.090 1.00 87.44 242 ILE A CA 1
ATOM 1982 C C . ILE A 1 242 ? 9.495 -8.405 -26.336 1.00 87.44 242 ILE A C 1
ATOM 1984 O O . ILE A 1 242 ? 8.411 -8.955 -26.139 1.00 87.44 242 ILE A O 1
ATOM 1988 N N . LEU A 1 243 ? 10.637 -8.872 -25.827 1.00 87.38 243 LEU A N 1
ATOM 1989 C CA . LEU A 1 243 ? 10.763 -10.159 -25.137 1.00 87.38 243 LEU A CA 1
ATOM 1990 C C . LEU A 1 243 ? 9.973 -10.223 -23.822 1.00 87.38 243 LEU A C 1
ATOM 1992 O O . LEU A 1 243 ? 9.329 -11.229 -23.531 1.00 87.38 243 LEU A O 1
ATOM 1996 N N . ALA A 1 244 ? 9.927 -9.132 -23.055 1.00 86.06 244 ALA A N 1
ATOM 1997 C CA . ALA A 1 244 ? 9.164 -9.067 -21.809 1.00 86.06 244 ALA A CA 1
ATOM 1998 C C . ALA A 1 244 ? 7.645 -9.183 -22.013 1.00 86.06 244 ALA A C 1
ATOM 2000 O O . ALA A 1 244 ? 6.913 -9.514 -21.072 1.00 86.06 244 ALA A O 1
ATOM 2001 N N . ARG A 1 245 ? 7.157 -8.906 -23.229 1.00 77.19 245 ARG A N 1
ATOM 2002 C CA . ARG A 1 245 ? 5.738 -8.991 -23.597 1.00 77.19 245 ARG A CA 1
ATOM 2003 C C . ARG A 1 245 ? 5.363 -10.272 -24.320 1.00 77.19 245 ARG A C 1
ATOM 2005 O O . ARG A 1 245 ? 4.179 -10.604 -24.316 1.00 77.19 245 ARG A O 1
ATOM 2012 N N . VAL A 1 246 ? 6.329 -10.994 -24.886 1.00 69.19 246 VAL A N 1
ATOM 2013 C CA . VAL A 1 246 ? 6.117 -12.383 -25.305 1.00 69.19 246 VAL A CA 1
ATOM 2014 C C . VAL A 1 246 ? 5.766 -13.157 -24.038 1.00 69.19 246 VAL A C 1
ATOM 2016 O O . VAL A 1 246 ? 6.582 -13.150 -23.119 1.00 69.19 246 VAL A O 1
ATOM 2019 N N . PRO A 1 247 ? 4.568 -13.748 -23.891 1.00 59.94 247 PRO A N 1
ATOM 2020 C CA . PRO A 1 247 ? 4.260 -14.580 -22.731 1.00 59.94 247 PRO A CA 1
ATOM 2021 C C . PRO A 1 247 ? 5.401 -15.580 -22.536 1.00 59.94 247 PRO A C 1
ATOM 2023 O O . PRO A 1 247 ? 5.891 -16.128 -23.523 1.00 59.94 247 PRO A O 1
ATOM 2026 N N . GLU A 1 248 ? 5.881 -15.781 -21.305 1.00 61.19 248 GLU A N 1
ATOM 2027 C CA . GLU A 1 248 ? 6.717 -16.963 -21.063 1.00 61.19 248 GLU A CA 1
ATOM 2028 C C . GLU A 1 248 ? 5.986 -18.167 -21.642 1.00 61.19 248 GLU A C 1
ATOM 2030 O O . GLU A 1 248 ? 4.750 -18.200 -21.577 1.00 61.19 248 GLU A O 1
ATOM 2035 N N . ARG A 1 249 ? 6.731 -19.112 -22.231 1.00 61.69 249 ARG A N 1
ATOM 2036 C CA . ARG A 1 249 ? 6.160 -20.397 -22.629 1.00 61.69 249 ARG A CA 1
ATOM 2037 C C . ARG A 1 249 ? 5.377 -20.903 -21.434 1.00 61.69 249 ARG A C 1
ATOM 2039 O O . ARG A 1 249 ? 5.938 -21.221 -20.389 1.00 61.69 249 ARG A O 1
ATOM 2046 N N . THR A 1 250 ? 4.061 -20.866 -21.551 1.00 71.81 250 THR A N 1
ATOM 2047 C CA . THR A 1 250 ? 3.224 -21.341 -20.473 1.00 71.81 250 THR A CA 1
ATOM 2048 C C . THR A 1 250 ? 3.398 -22.847 -20.441 1.00 71.81 250 THR A C 1
ATOM 2050 O O . THR A 1 250 ? 3.634 -23.486 -21.466 1.00 71.81 250 THR A O 1
ATOM 2053 N N . ARG A 1 251 ? 3.186 -23.456 -19.280 1.00 69.31 251 ARG A N 1
ATOM 2054 C CA . ARG A 1 251 ? 3.109 -24.919 -19.177 1.00 69.31 251 ARG A CA 1
ATOM 2055 C C . ARG A 1 251 ? 2.121 -25.516 -20.194 1.00 69.31 251 ARG A C 1
ATOM 2057 O O . ARG A 1 251 ? 2.276 -26.648 -20.627 1.00 69.31 251 ARG A O 1
ATOM 2064 N N . ALA A 1 252 ? 1.107 -24.745 -20.599 1.00 76.31 252 ALA A N 1
ATOM 2065 C CA . ALA A 1 252 ? 0.171 -25.119 -21.651 1.00 76.31 252 ALA A CA 1
ATOM 2066 C C . ALA A 1 252 ? 0.783 -25.082 -23.066 1.00 76.31 252 ALA A C 1
ATOM 2068 O O . ALA A 1 252 ? 0.398 -25.897 -23.900 1.00 76.31 252 ALA A O 1
ATOM 2069 N N . ASP A 1 253 ? 1.715 -24.167 -23.342 1.00 76.94 253 ASP A N 1
ATOM 2070 C CA . ASP A 1 253 ? 2.471 -24.121 -24.599 1.00 76.94 253 ASP A CA 1
ATOM 2071 C C . ASP A 1 253 ? 3.451 -25.300 -24.690 1.00 76.94 253 ASP A C 1
ATOM 2073 O O . ASP A 1 253 ? 3.517 -25.956 -25.725 1.00 76.94 253 ASP A O 1
ATOM 2077 N N . GLU A 1 254 ? 4.121 -25.649 -23.588 1.00 82.19 254 GLU A N 1
ATOM 2078 C CA . GLU A 1 254 ? 5.022 -26.812 -23.515 1.00 82.19 254 GLU A CA 1
ATOM 2079 C C . GLU A 1 254 ? 4.269 -28.146 -23.665 1.00 82.19 254 GLU A C 1
ATOM 2081 O O . GLU A 1 254 ? 4.724 -29.058 -24.353 1.00 82.19 254 GLU A O 1
ATOM 2086 N N . ILE A 1 255 ? 3.074 -28.254 -23.067 1.00 84.81 255 ILE A N 1
ATOM 2087 C CA . ILE A 1 255 ? 2.163 -29.394 -23.263 1.00 84.81 255 ILE A CA 1
ATOM 2088 C C . ILE A 1 255 ? 1.770 -29.533 -24.741 1.00 84.81 255 ILE A C 1
ATOM 2090 O O . ILE A 1 255 ? 1.704 -30.651 -25.256 1.00 84.81 255 ILE A O 1
ATOM 2094 N N . ARG A 1 256 ? 1.504 -28.413 -25.426 1.00 83.25 256 ARG A N 1
ATOM 2095 C CA . ARG A 1 256 ? 1.118 -28.404 -26.845 1.00 83.25 256 ARG A CA 1
ATOM 2096 C C . ARG A 1 256 ? 2.274 -28.805 -27.756 1.00 83.25 256 ARG A C 1
ATOM 2098 O O . ARG A 1 256 ? 2.077 -29.633 -28.636 1.00 83.25 256 ARG A O 1
ATOM 2105 N N . GLU A 1 257 ? 3.469 -28.286 -27.511 1.00 84.25 257 GLU A N 1
ATOM 2106 C CA . GLU A 1 257 ? 4.678 -28.652 -28.257 1.00 84.25 257 GLU A CA 1
ATOM 2107 C C . GLU A 1 257 ? 5.009 -30.144 -28.103 1.00 84.25 257 GLU A C 1
ATOM 2109 O O . GLU A 1 257 ? 5.273 -30.834 -29.082 1.00 84.25 257 GLU A O 1
ATOM 2114 N N . MET A 1 258 ? 4.903 -30.687 -26.889 1.00 88.50 258 MET A N 1
ATOM 2115 C CA . MET A 1 258 ? 5.156 -32.108 -26.641 1.00 88.50 258 MET A CA 1
ATOM 2116 C C . MET A 1 258 ? 4.146 -33.020 -27.350 1.00 88.50 258 MET A C 1
ATOM 2118 O O . MET A 1 258 ? 4.522 -34.069 -27.868 1.00 88.50 258 MET A O 1
ATOM 2122 N N . ALA A 1 259 ? 2.879 -32.600 -27.426 1.00 86.62 259 ALA A N 1
ATOM 2123 C CA . ALA A 1 259 ? 1.867 -33.296 -28.217 1.00 86.62 259 ALA A CA 1
ATOM 2124 C C . ALA A 1 259 ? 2.157 -33.221 -29.728 1.00 86.62 259 ALA A C 1
ATOM 2126 O O . ALA A 1 259 ? 1.975 -34.212 -30.430 1.00 86.62 259 ALA A O 1
ATOM 2127 N N . GLN A 1 260 ? 2.642 -32.078 -30.230 1.00 83.88 260 GLN A N 1
ATOM 2128 C CA . GLN A 1 260 ? 3.053 -31.913 -31.634 1.00 83.88 260 GLN A CA 1
ATOM 2129 C C . GLN A 1 260 ? 4.263 -32.783 -32.000 1.00 83.88 260 GLN A C 1
ATOM 2131 O O . GLN A 1 260 ? 4.346 -33.265 -33.125 1.00 83.88 260 GLN A O 1
ATOM 2136 N N . LEU A 1 261 ? 5.157 -33.042 -31.043 1.00 89.75 261 LEU A N 1
ATOM 2137 C CA . LEU A 1 261 ? 6.283 -33.972 -31.181 1.00 89.75 261 LEU A CA 1
ATOM 2138 C C . LEU A 1 261 ? 5.869 -35.457 -31.086 1.00 89.75 261 LEU A C 1
ATOM 2140 O O . LEU A 1 261 ? 6.730 -36.332 -31.069 1.00 89.75 261 LEU A O 1
ATOM 2144 N N . GLY A 1 262 ? 4.566 -35.754 -31.024 1.00 90.00 262 GLY A N 1
ATOM 2145 C CA . GLY A 1 262 ? 4.025 -37.115 -31.052 1.00 90.00 262 GLY A CA 1
ATOM 2146 C C . GLY A 1 262 ? 3.896 -37.793 -29.687 1.00 90.00 262 GLY A C 1
ATOM 2147 O O . GLY A 1 262 ? 3.516 -38.962 -29.635 1.00 90.00 262 GLY A O 1
ATOM 2148 N N . ALA A 1 263 ? 4.164 -37.091 -28.580 1.00 91.12 263 ALA A N 1
ATOM 2149 C CA . ALA A 1 263 ? 4.004 -37.674 -27.252 1.00 91.12 263 ALA A CA 1
ATOM 2150 C C . ALA A 1 263 ? 2.527 -37.933 -26.926 1.00 91.12 263 ALA A C 1
ATOM 2152 O O . ALA A 1 263 ? 1.639 -37.100 -27.144 1.00 91.12 263 ALA A O 1
ATOM 2153 N N . SER A 1 264 ? 2.257 -39.085 -26.326 1.00 91.81 264 SER A N 1
ATOM 2154 C CA . SER A 1 264 ? 0.930 -39.458 -25.863 1.00 91.81 264 SER A CA 1
ATOM 2155 C C . SER A 1 264 ? 0.489 -38.607 -24.665 1.00 91.81 264 SER A C 1
ATOM 2157 O O . SER A 1 264 ? 1.277 -38.149 -23.835 1.00 91.81 264 SER A O 1
ATOM 2159 N N . ARG A 1 265 ? -0.831 -38.464 -24.489 1.00 88.00 265 ARG A N 1
ATOM 2160 C CA . ARG A 1 265 ? -1.423 -37.770 -23.325 1.00 88.00 265 ARG A CA 1
ATOM 2161 C C . ARG A 1 265 ? -0.973 -38.352 -21.977 1.00 88.00 265 ARG A C 1
ATOM 2163 O O . ARG A 1 265 ? -1.030 -37.647 -20.972 1.00 88.00 265 ARG A O 1
ATOM 2170 N N . ARG A 1 266 ? -0.575 -39.630 -21.945 1.00 91.06 266 ARG A N 1
ATOM 2171 C CA . ARG A 1 266 ? -0.040 -40.298 -20.753 1.00 91.06 266 ARG A CA 1
ATOM 2172 C C . ARG A 1 266 ? 1.372 -39.802 -20.442 1.00 91.06 266 ARG A C 1
ATOM 2174 O O . ARG A 1 266 ? 1.596 -39.361 -19.324 1.00 91.06 266 ARG A O 1
ATOM 2181 N N . GLU A 1 267 ? 2.263 -39.792 -21.428 1.00 89.19 267 GLU A N 1
ATOM 2182 C CA . GLU A 1 267 ? 3.648 -39.322 -21.264 1.00 89.19 267 GLU A CA 1
ATOM 2183 C C . GLU A 1 267 ? 3.699 -37.846 -20.856 1.00 89.19 267 GLU A C 1
ATOM 2185 O O . GLU A 1 267 ? 4.441 -37.468 -19.953 1.00 89.19 267 GLU A O 1
ATOM 2190 N N . ILE A 1 268 ? 2.837 -37.014 -21.448 1.00 90.81 268 ILE A N 1
ATOM 2191 C CA . ILE A 1 268 ? 2.699 -35.601 -21.071 1.00 90.81 268 ILE A CA 1
ATOM 2192 C C . ILE A 1 268 ? 2.207 -35.478 -19.617 1.00 90.81 268 ILE A C 1
ATOM 2194 O O . ILE A 1 268 ? 2.724 -34.681 -18.839 1.00 90.81 268 ILE A O 1
ATOM 2198 N N . SER A 1 269 ? 1.211 -36.276 -19.224 1.00 91.25 269 SER A N 1
ATOM 2199 C CA . SER A 1 269 ? 0.656 -36.280 -17.862 1.00 91.25 269 SER A CA 1
ATOM 2200 C C . SER A 1 269 ? 1.705 -36.664 -16.815 1.00 91.25 269 SER A C 1
ATOM 2202 O O . SER A 1 269 ? 1.813 -35.983 -15.795 1.00 91.25 269 SER A O 1
ATOM 2204 N N . GLU A 1 270 ? 2.501 -37.698 -17.091 1.00 90.44 270 GLU A N 1
ATOM 2205 C CA . GLU A 1 270 ? 3.583 -38.171 -16.222 1.00 90.44 270 GLU A CA 1
ATOM 2206 C C . GLU A 1 270 ? 4.714 -37.136 -16.137 1.00 90.44 270 GLU A C 1
ATOM 2208 O O . GLU A 1 270 ? 5.111 -36.750 -15.038 1.00 90.44 270 GLU A O 1
ATOM 2213 N N . ARG A 1 271 ? 5.160 -36.591 -17.276 1.00 88.19 271 ARG A N 1
ATOM 2214 C CA . ARG A 1 271 ? 6.250 -35.605 -17.329 1.00 88.19 271 ARG A CA 1
ATOM 2215 C C . ARG A 1 271 ? 5.914 -34.293 -16.630 1.00 88.19 271 ARG A C 1
ATOM 2217 O O . ARG A 1 271 ? 6.772 -33.704 -15.980 1.00 88.19 271 ARG A O 1
ATOM 2224 N N . PHE A 1 272 ? 4.677 -33.825 -16.761 1.00 84.50 272 PHE A N 1
ATOM 2225 C CA . PHE A 1 272 ? 4.242 -32.587 -16.126 1.00 84.50 272 PHE A CA 1
ATOM 2226 C C . PHE A 1 272 ? 3.564 -32.815 -14.773 1.00 84.50 272 PHE A C 1
ATOM 2228 O O . PHE A 1 272 ? 3.140 -31.832 -14.185 1.00 84.50 272 PHE A O 1
ATOM 2235 N N . GLY A 1 273 ? 3.421 -34.036 -14.249 1.00 87.50 273 GLY A N 1
ATOM 2236 C CA . GLY A 1 273 ? 2.764 -34.268 -12.952 1.00 87.50 273 GLY A CA 1
ATOM 2237 C C . GLY A 1 273 ? 1.340 -33.695 -12.866 1.00 87.50 273 GLY A C 1
ATOM 2238 O O . GLY A 1 273 ? 0.930 -33.169 -11.833 1.00 87.50 273 GLY A O 1
ATOM 2239 N N . VAL A 1 274 ? 0.597 -33.730 -13.975 1.00 87.56 274 VAL A N 1
ATOM 2240 C CA . VAL A 1 274 ? -0.786 -33.228 -14.085 1.00 87.56 274 VAL A CA 1
ATOM 2241 C C . VAL A 1 274 ? -1.708 -34.345 -14.545 1.00 87.56 274 VAL A C 1
ATOM 2243 O O . VAL A 1 274 ? -1.266 -35.288 -15.191 1.00 87.56 274 VAL A O 1
ATOM 2246 N N . SER A 1 275 ? -3.009 -34.255 -14.260 1.00 89.81 275 SER A N 1
ATOM 2247 C CA . SER A 1 275 ? -3.957 -35.290 -14.690 1.00 89.81 275 SER A CA 1
ATOM 2248 C C . SER A 1 275 ? -4.126 -35.325 -16.216 1.00 89.81 275 SER A C 1
ATOM 2250 O O . SER A 1 275 ? -4.067 -34.298 -16.896 1.00 89.81 275 SER A O 1
ATOM 2252 N N . ARG A 1 276 ? -4.436 -36.503 -16.773 1.00 86.25 276 ARG A N 1
ATOM 2253 C CA . ARG A 1 276 ? -4.730 -36.663 -18.213 1.00 86.25 276 ARG A CA 1
ATOM 2254 C C . ARG A 1 276 ? -5.886 -35.771 -18.687 1.00 86.25 276 ARG A C 1
ATOM 2256 O O . ARG A 1 276 ? -5.887 -35.312 -19.827 1.00 86.25 276 ARG A O 1
ATOM 2263 N N . GLN A 1 277 ? -6.855 -35.488 -17.813 1.00 87.19 277 GLN A N 1
ATOM 2264 C CA . GLN A 1 277 ? -7.944 -34.540 -18.080 1.00 87.19 277 GLN A CA 1
ATOM 2265 C C . GLN A 1 277 ? -7.459 -33.088 -18.161 1.00 87.19 277 GLN A C 1
ATOM 2267 O O . GLN A 1 277 ? -7.985 -32.327 -18.970 1.00 87.19 277 GLN A O 1
ATOM 2272 N N . ALA A 1 278 ? -6.461 -32.693 -17.365 1.00 81.56 278 ALA A N 1
ATOM 2273 C CA . ALA A 1 278 ? -5.849 -31.370 -17.472 1.00 81.56 278 ALA A CA 1
ATOM 2274 C C . ALA A 1 278 ? -5.113 -31.210 -18.812 1.00 81.56 278 ALA A C 1
ATOM 2276 O O . ALA A 1 278 ? -5.303 -30.201 -19.488 1.00 81.56 278 ALA A O 1
ATOM 2277 N N . VAL A 1 279 ? -4.375 -32.241 -19.243 1.00 86.25 279 VAL A N 1
ATOM 2278 C CA . VAL A 1 279 ? -3.740 -32.289 -20.574 1.00 86.25 279 VAL A CA 1
ATOM 2279 C C . VAL A 1 279 ? -4.791 -32.187 -21.683 1.00 86.25 279 VAL A C 1
ATOM 2281 O O . VAL A 1 279 ? -4.674 -31.342 -22.564 1.00 86.25 279 VAL A O 1
ATOM 2284 N N . TYR A 1 280 ? -5.870 -32.975 -21.612 1.00 88.38 280 TYR A N 1
ATOM 2285 C CA . TYR A 1 280 ? -6.966 -32.922 -22.588 1.00 88.38 280 TYR A CA 1
ATOM 2286 C C . TYR A 1 280 ? -7.590 -31.526 -22.696 1.00 88.38 280 TYR A C 1
ATOM 2288 O O . TYR A 1 280 ? -7.774 -31.016 -23.797 1.00 88.38 280 TYR A O 1
ATOM 2296 N N . LYS A 1 281 ? -7.862 -30.867 -21.563 1.00 86.19 281 LYS A N 1
ATOM 2297 C CA . LYS A 1 281 ? -8.406 -29.503 -21.555 1.00 86.19 281 LYS A CA 1
ATOM 2298 C C . LYS A 1 281 ? -7.466 -28.501 -22.225 1.00 86.19 281 LYS A C 1
ATOM 2300 O O . LYS A 1 281 ? -7.950 -27.612 -22.910 1.00 86.19 281 LYS A O 1
ATOM 2305 N N . VAL A 1 282 ? -6.152 -28.633 -22.053 1.00 83.56 282 VAL A N 1
ATOM 2306 C CA . VAL A 1 282 ? -5.173 -27.758 -22.721 1.00 83.56 282 VAL A CA 1
ATOM 2307 C C . VAL A 1 282 ? -5.158 -27.974 -24.237 1.00 83.56 282 VAL A C 1
ATOM 2309 O O . VAL A 1 282 ? -5.023 -27.004 -24.977 1.00 83.56 282 VAL A O 1
ATOM 2312 N N . LEU A 1 283 ? -5.322 -29.219 -24.692 1.00 84.38 283 LEU A N 1
ATOM 2313 C CA . LEU A 1 283 ? -5.298 -29.568 -26.116 1.00 84.38 283 LEU A CA 1
ATOM 2314 C C . LEU A 1 283 ? -6.611 -29.241 -26.847 1.00 84.38 283 LEU A C 1
ATOM 2316 O O . LEU A 1 283 ? -6.577 -28.957 -28.036 1.00 84.38 283 LEU A O 1
ATOM 2320 N N . VAL A 1 284 ? -7.756 -29.265 -26.156 1.00 82.69 284 VAL A N 1
ATOM 2321 C CA . VAL A 1 284 ? -9.082 -29.075 -26.781 1.00 82.69 284 VAL A CA 1
ATOM 2322 C C . VAL A 1 284 ? -9.570 -27.627 -26.757 1.00 82.69 284 VAL A C 1
ATOM 2324 O O . VAL A 1 284 ? -10.355 -27.234 -27.609 1.00 82.69 284 VAL A O 1
ATOM 2327 N N . LYS A 1 285 ? -9.125 -26.798 -25.806 1.00 60.09 285 LYS A N 1
ATOM 2328 C CA . LYS A 1 285 ? -9.724 -25.471 -25.560 1.00 60.09 285 LYS A CA 1
ATOM 2329 C C . LYS A 1 285 ? -9.308 -24.366 -26.554 1.00 60.09 285 LYS A C 1
ATOM 2331 O O . LYS A 1 285 ? -9.378 -23.206 -26.178 1.00 60.09 285 LYS A O 1
ATOM 2336 N N . ASN A 1 286 ? -8.871 -24.707 -27.769 1.00 46.53 286 ASN A N 1
ATOM 2337 C CA . ASN A 1 286 ? -8.548 -23.761 -28.851 1.00 46.53 286 ASN A CA 1
ATOM 2338 C C . ASN A 1 286 ? -8.739 -24.389 -30.256 1.00 46.53 286 ASN A C 1
ATOM 2340 O O . ASN A 1 286 ? -7.870 -24.260 -31.118 1.00 46.53 286 ASN A O 1
ATOM 2344 N N . ILE A 1 287 ? -9.871 -25.069 -30.476 1.00 42.44 287 ILE A N 1
ATOM 2345 C CA . ILE A 1 287 ? -10.544 -25.046 -31.789 1.00 42.44 287 ILE A CA 1
ATOM 2346 C C . ILE A 1 287 ? -11.624 -23.971 -31.700 1.00 42.44 287 ILE A C 1
ATOM 2348 O O . ILE A 1 287 ? -12.309 -23.951 -30.648 1.00 42.44 287 ILE A O 1
#

Sequence (287 aa):
MAPKGKNQIVVWDDCPEAVRAAVAEFEQVCTPSYTMASRRYSIWSKVREYLDASVAQALDDLGQPKLLDGPFSRWLEMGRERGERERVGRLRTAHKALLRQHRHDLRLMALLETLYEVGMFVLLRRSRQSVGVKATKAAEAVNHGRKVSSDYPFCELCWRKTMRAVVEASEDGKRRGNAWKFSGRFCTEHNPSDPTSRYRVDHRYRQRFQDEVKRQWELVRRLEAPWEQVPDEAAVRMQAFILARVPERTRADEIREMAQLGASRREISERFGVSRQAVYKVLVKNI

Foldseek 3Di:
DDDDDPQDQDQFPLEDVLQVVLSVVLSVPQPLVAACPDPVRDNLVSCVVRHQVSLCVSCVVVVRNPLQVHTLSCSLVDDPDDDLVVSLVVLVVSLVVVCVVPVPPPHVNSNSSSSSSVSCSHSVRDRPDPVDDPPVCPLQDVFQDPDADPPPQAALQALDGFQLNVQCPDPPPVSNVCSSSGGNHHHPLQRPSDPPHCVVVRVVLSVQLVVQLVVLVVCLVVCHPPPVDNDDSSVSSNVSNVVSPPPDCPLLNVLVVCVVVVDDLVRSCVVVVHDSVVSVCSVPVPD

Secondary structure (DSSP, 8-state):
-PPPPTT-PPPPTTS-HHHHHHHHHHHHH--TT-BSS-SSSBHHHHHHHHTHHHHHHHHHHTT-TTSSSS-HHHHHH--S--SHHHHHHHHHHHHHHHHHHTTT-HHHHHHHHHHHHHHHHHHT---TT-----TTTHHHHTTS-S---TTTTB-SSSSSBPHHHHHHT-S-HHHHHTGGGS-SS--GGG-TT-TTSTHHHHGGGHHHHHHHHHHHHHHHHHT-TT-SS---HHHHHHHHHHHHHSPP--HHHHHHHHHHTT--HHHHHHHHT--HHHHHHHHHTT-

InterPro domains:
  IPR006120 Resolvase, HTH domain [PF02796] (251-285)

Organism: NCBI:txid206506

pLDDT: mean 82.59, std 15.61, range [25.72, 97.38]

Radius of gyration: 29.32 Å; chains: 1; bounding box: 53×68×73 Å